Protein AF-A0A3D0LH76-F1 (afdb_monomer)

Solvent-accessible surface area (backbone atoms only — not comparable to full-atom values): 18928 Å² total; per-residue (Å²): 137,92,78,80,98,77,91,80,92,71,75,92,78,44,69,68,59,41,66,70,39,94,45,60,59,60,39,51,54,51,52,25,50,39,48,56,33,29,42,51,67,66,52,46,60,52,56,66,38,94,87,42,55,76,89,77,56,88,59,58,68,71,59,54,68,72,31,49,69,44,52,54,52,47,53,48,42,47,63,58,22,61,74,63,71,38,83,54,63,84,74,37,41,62,66,46,42,40,69,66,55,42,99,62,62,89,81,48,80,83,60,88,65,86,56,47,61,88,33,47,54,50,59,58,45,52,42,25,58,76,65,69,37,55,30,56,35,41,29,40,40,16,73,45,48,29,52,51,52,39,53,51,55,50,47,26,70,72,67,75,55,75,64,91,63,47,67,63,45,54,51,54,48,49,54,57,52,47,57,56,40,72,67,67,65,66,67,75,52,28,75,44,81,45,29,64,58,30,46,53,59,33,44,57,57,50,68,70,36,86,86,55,55,67,67,59,43,26,51,51,45,43,31,51,42,44,50,28,45,76,70,66,36,50,68,58,28,48,54,51,43,72,77,41,49,90,38,46,58,74,87,38,74,91,45,40,64,46,52,53,54,42,63,76,66,57,83,49,79,68,58,61,63,65,53,40,73,62,55,59,50,52,52,52,50,49,53,55,50,50,53,50,50,54,51,49,51,52,52,50,52,54,48,51,52,52,51,53,53,49,50,57,67,33,71,68,50,37,50,49,51,49,58,55,52,73,68,60,83,126

Secondary structure (DSSP, 8-state):
----S-S-SSS---HHHHHTSS-HHHHHHHHHHHHHHT-HHHHHHHHHSTT--GGG----HHHHHHTHHHHHHHHHHIIIIITTT--SHHHHHHHHHHHHH-S--TT-TTS-----STTTTHHHHHHHHHTT-HHHHHHHIIIIIHHHHHHHHHHHHHH----TTHHHHHHHHHHHHHHHHHTT--GGGG--THHHHHHHHHHHHHHH-TTS-HHHHHHHHHHHHHHHHHTT-HHHHHHHHHHHGGGS-TTSHHHHHHHHHHHHH---TTHHHHS-HHHHHHHHHHHHHHHHHHHHHHHHHHHHHHHHHHHHHSHHHHHHHHHHHTT---

pLDDT: mean 82.69, std 14.73, range [30.39, 97.75]

Sequence (330 aa):
MALPANITSGGDSNVLSIAASNNKGLLIRFLNEQVEDGFYTLVIDYLKDNNFDLNTMKVDEDVKAQCSKLYELGEFVDENIKAKERYEIDEWIEPLFNFVYGDIDSSDIDAPINTTGIYRFSVWLIYLYQREKFGEAMRLIGERIAPLLINVSYQILEDDDRPKNFDKALMGYLDLINVVMEMGLPTSMANSEAYLSNLEVLYDYVIEDPHVGNDYKTQFSIGMFNTFIANKDFTKAFEFYGLNSEYIPIDNMAVYESFKELIRNVNNAHDTSVLSRNVMTTITKQEIYNKRIDTLINEVSAFVKKVYLYIENEPDMKKNLQILGAGAQL

Mean predicted aligned error: 11.63 Å

Nearest PDB structures (foldseek):
  8tau-assembly1_V  TM=2.481E-01  e=3.423E-01  Homo sapiens
  8tar-assembly1_U  TM=2.320E-01  e=1.802E+00  Homo sapiens
  6xju-assembly1_C  TM=2.616E-01  e=5.455E+00  Saccharomyces cerevisiae
  7mwr-assembly1_B  TM=1.516E-01  e=8.003E+00  synthetic construct

Radius of gyration: 27.26 Å; Cα contacts (8 Å, |Δi|>4): 277; chains: 1; bounding box: 89×55×70 Å

Structure (mmCIF, N/CA/C/O backbone):
data_AF-A0A3D0LH76-F1
#
_entry.id   AF-A0A3D0LH76-F1
#
loop_
_atom_site.group_PDB
_atom_site.id
_atom_site.type_symbol
_atom_site.label_atom_id
_atom_site.label_alt_id
_atom_site.label_comp_id
_atom_site.label_asym_id
_atom_site.label_entity_id
_atom_site.label_seq_id
_atom_site.pdbx_PDB_ins_code
_atom_site.Cartn_x
_atom_site.Cartn_y
_atom_site.Cartn_z
_atom_site.occupancy
_atom_site.B_iso_or_equiv
_atom_site.auth_seq_id
_atom_site.auth_comp_id
_atom_site.auth_asym_id
_atom_site.auth_atom_id
_atom_site.pdbx_PDB_model_num
ATOM 1 N N . MET A 1 1 ? 32.384 18.058 -25.565 1.00 30.39 1 MET A N 1
ATOM 2 C CA . MET A 1 1 ? 31.678 19.349 -25.432 1.00 30.39 1 MET A CA 1
ATOM 3 C C . MET A 1 1 ? 30.491 19.067 -24.524 1.00 30.39 1 MET A C 1
ATOM 5 O O . MET A 1 1 ? 29.651 18.271 -24.913 1.00 30.39 1 MET A O 1
ATOM 9 N N . ALA A 1 2 ? 30.522 19.543 -23.278 1.00 39.06 2 ALA A N 1
ATOM 10 C CA . ALA A 1 2 ? 29.496 19.250 -22.275 1.00 39.06 2 ALA A CA 1
ATOM 11 C C . ALA A 1 2 ? 28.323 20.233 -22.424 1.00 39.06 2 ALA A C 1
ATOM 13 O O . ALA A 1 2 ? 28.554 21.438 -22.505 1.00 39.06 2 ALA A O 1
ATOM 14 N N . LEU A 1 3 ? 27.096 19.711 -22.483 1.00 32.12 3 LEU A N 1
ATOM 15 C CA . LEU A 1 3 ? 25.824 20.443 -22.552 1.00 32.12 3 LEU A CA 1
ATOM 16 C C . LEU A 1 3 ? 24.767 19.662 -21.737 1.00 32.12 3 LEU A C 1
ATOM 18 O O . LEU A 1 3 ? 24.934 18.462 -21.539 1.00 32.12 3 LEU A O 1
ATOM 22 N N . PRO A 1 4 ? 23.749 20.338 -21.180 1.00 31.94 4 PRO A N 1
ATOM 23 C CA . PRO A 1 4 ? 23.685 20.614 -19.748 1.00 31.94 4 PRO A CA 1
ATOM 24 C C . PRO A 1 4 ? 22.908 19.565 -18.944 1.00 31.94 4 PRO A C 1
ATOM 26 O O . PRO A 1 4 ? 21.829 19.122 -19.330 1.00 31.94 4 PRO A O 1
ATOM 29 N N . ALA A 1 5 ? 23.439 19.262 -17.759 1.00 40.03 5 ALA A N 1
ATOM 30 C CA . ALA A 1 5 ? 22.696 18.693 -16.646 1.00 40.03 5 ALA A CA 1
ATOM 31 C C . ALA A 1 5 ? 21.750 19.769 -16.090 1.00 40.03 5 ALA A C 1
ATOM 33 O O . ALA A 1 5 ? 22.204 20.694 -15.422 1.00 40.03 5 ALA A O 1
ATOM 34 N N . ASN A 1 6 ? 20.479 19.712 -16.490 1.00 37.25 6 ASN A N 1
ATOM 35 C CA . ASN A 1 6 ? 19.290 20.215 -15.788 1.00 37.25 6 ASN A CA 1
ATOM 36 C C . ASN A 1 6 ? 18.157 20.373 -16.803 1.00 37.25 6 ASN A C 1
ATOM 38 O O . ASN A 1 6 ? 17.977 21.429 -17.408 1.00 37.25 6 ASN A O 1
ATOM 42 N N . ILE A 1 7 ? 17.357 19.324 -16.960 1.00 39.88 7 ILE A N 1
ATOM 43 C CA . ILE A 1 7 ? 15.973 19.479 -17.396 1.00 39.88 7 ILE A CA 1
ATOM 44 C C . ILE A 1 7 ? 15.151 19.081 -16.181 1.00 39.88 7 ILE A C 1
ATOM 46 O O . ILE A 1 7 ? 15.062 17.893 -15.912 1.00 39.88 7 ILE A O 1
ATOM 50 N N . THR A 1 8 ? 14.668 20.082 -15.431 1.00 38.16 8 THR A N 1
ATOM 51 C CA . THR A 1 8 ? 13.628 20.072 -14.366 1.00 38.16 8 THR A CA 1
ATOM 52 C C . THR A 1 8 ? 14.048 20.930 -13.163 1.00 38.16 8 THR A C 1
ATOM 54 O O . THR A 1 8 ? 14.288 20.444 -12.060 1.00 38.16 8 THR A O 1
ATOM 57 N N . SER A 1 9 ? 14.135 22.243 -13.379 1.00 34.56 9 SER A N 1
ATOM 58 C CA . SER A 1 9 ? 14.172 23.262 -12.317 1.00 34.56 9 SER A CA 1
ATOM 59 C C . SER A 1 9 ? 12.978 24.220 -12.425 1.00 34.56 9 SER A C 1
ATOM 61 O O . SER A 1 9 ? 13.102 25.426 -12.230 1.00 34.56 9 SER A O 1
ATOM 63 N N . GLY A 1 10 ? 11.798 23.689 -12.748 1.00 33.16 10 GLY A N 1
ATOM 64 C CA . GLY A 1 10 ? 10.574 24.480 -12.741 1.00 33.16 10 GLY A CA 1
ATOM 65 C C . GLY A 1 10 ? 9.343 23.681 -13.141 1.00 33.16 10 GLY A C 1
ATOM 66 O O . GLY A 1 10 ? 9.210 23.343 -14.309 1.00 33.16 10 GLY A O 1
ATOM 67 N N . GLY A 1 11 ? 8.464 23.453 -12.161 1.00 36.50 11 GLY A N 1
ATOM 68 C CA . GLY A 1 11 ? 7.030 23.206 -12.325 1.00 36.50 11 GLY A CA 1
ATOM 69 C C . GLY A 1 11 ? 6.625 21.871 -12.947 1.00 36.50 11 GLY A C 1
ATOM 70 O O . GLY A 1 11 ? 6.912 21.623 -14.110 1.00 36.50 11 GLY A O 1
ATOM 71 N N . ASP A 1 12 ? 5.899 21.065 -12.166 1.00 41.69 12 ASP A N 1
ATOM 72 C CA . ASP A 1 12 ? 4.976 19.991 -12.564 1.00 41.69 12 ASP A CA 1
ATOM 73 C C . ASP A 1 12 ? 4.858 19.726 -14.072 1.00 41.69 12 ASP A C 1
ATOM 75 O O . ASP A 1 12 ? 3.882 20.077 -14.744 1.00 41.69 12 ASP A O 1
ATOM 79 N N . SER A 1 13 ? 5.849 19.037 -14.623 1.00 46.56 13 SER A N 1
ATOM 80 C CA . SER A 1 13 ? 5.746 18.458 -15.950 1.00 46.56 13 SER A CA 1
ATOM 81 C C . SER A 1 13 ? 4.967 17.150 -15.823 1.00 46.56 13 SER A C 1
ATOM 83 O O . SER A 1 13 ? 5.529 16.066 -15.697 1.00 46.56 13 SER A O 1
ATOM 85 N N . ASN A 1 14 ? 3.643 17.291 -15.754 1.00 55.03 14 ASN A N 1
ATOM 86 C CA . ASN A 1 14 ? 2.688 16.190 -15.742 1.00 55.03 14 ASN A CA 1
ATOM 87 C C . ASN A 1 14 ? 2.887 15.321 -17.004 1.00 55.03 14 ASN A C 1
ATOM 89 O O . ASN A 1 14 ? 3.102 15.859 -18.091 1.00 55.03 14 ASN A O 1
ATOM 93 N N . VAL A 1 15 ? 2.788 13.991 -16.896 1.00 52.91 15 VAL A N 1
ATOM 94 C CA . VAL A 1 15 ? 2.968 13.059 -18.037 1.00 52.91 15 VAL A CA 1
ATOM 95 C C . VAL A 1 15 ? 2.098 13.478 -19.220 1.00 52.91 15 VAL A C 1
ATOM 97 O O . VAL A 1 15 ? 2.538 13.461 -20.363 1.00 52.91 15 VAL A O 1
ATOM 100 N N . LEU A 1 16 ? 0.892 13.969 -18.924 1.00 50.97 16 LEU A N 1
ATOM 101 C CA . LEU A 1 16 ? -0.069 14.492 -19.891 1.00 50.97 16 LEU A CA 1
ATOM 102 C C . LEU A 1 16 ? 0.408 15.763 -20.616 1.00 50.97 16 LEU A C 1
ATOM 104 O O . LEU A 1 16 ? 0.115 15.921 -21.797 1.00 50.97 16 LEU A O 1
ATOM 108 N N . SER A 1 17 ? 1.152 16.663 -19.961 1.00 53.81 17 SER A N 1
ATOM 109 C CA . SER A 1 17 ? 1.669 17.887 -20.596 1.00 53.81 17 SER A CA 1
ATOM 110 C C . SER A 1 17 ? 2.919 17.621 -21.437 1.00 53.81 17 SER A C 1
ATOM 112 O O . SER A 1 17 ? 3.082 18.232 -22.494 1.00 53.81 17 SER A O 1
ATOM 114 N N . ILE A 1 18 ? 3.760 16.663 -21.030 1.00 57.72 18 ILE A N 1
ATOM 115 C CA . ILE A 1 18 ? 4.897 16.191 -21.833 1.00 57.72 18 ILE A CA 1
ATOM 116 C C . ILE A 1 18 ? 4.403 15.356 -23.023 1.00 57.72 18 ILE A C 1
ATOM 118 O O . ILE A 1 18 ? 4.869 15.570 -24.140 1.00 57.72 18 ILE A O 1
ATOM 122 N N . ALA A 1 19 ? 3.425 14.469 -22.823 1.00 54.00 19 ALA A N 1
ATOM 123 C CA . ALA A 1 19 ? 2.792 13.691 -23.889 1.00 54.00 19 ALA A CA 1
ATOM 124 C C . ALA A 1 19 ? 2.046 14.575 -24.902 1.00 54.00 19 ALA A C 1
ATOM 126 O O . ALA A 1 19 ? 2.051 14.285 -26.095 1.00 54.00 19 ALA A O 1
ATOM 127 N N . ALA A 1 20 ? 1.451 15.683 -24.444 1.00 52.75 20 ALA A N 1
ATOM 128 C CA . ALA A 1 20 ? 0.857 16.702 -25.309 1.00 52.75 20 ALA A CA 1
ATOM 129 C C . ALA A 1 20 ? 1.900 17.600 -26.002 1.00 52.75 20 ALA A C 1
ATOM 131 O O . ALA A 1 20 ? 1.563 18.349 -26.923 1.00 52.75 20 ALA A O 1
ATOM 132 N N . SER A 1 21 ? 3.166 17.553 -25.579 1.00 57.22 21 SER A N 1
ATOM 133 C CA . SER A 1 21 ? 4.250 18.247 -26.265 1.00 57.22 21 SER A CA 1
ATOM 134 C C . SER A 1 21 ? 4.667 17.451 -27.508 1.00 57.22 21 SER A C 1
ATOM 136 O O . SER A 1 21 ? 4.838 16.237 -27.463 1.00 57.22 21 SER A O 1
ATOM 138 N N . ASN A 1 22 ? 4.924 18.126 -28.633 1.00 62.12 22 ASN A N 1
ATOM 139 C CA . ASN A 1 22 ? 5.476 17.477 -29.835 1.00 62.12 22 ASN A CA 1
ATOM 140 C C . ASN A 1 22 ? 6.933 16.979 -29.649 1.00 62.12 22 ASN A C 1
ATOM 142 O O . ASN A 1 22 ? 7.581 16.589 -30.623 1.00 62.12 22 ASN A O 1
ATOM 146 N N . ASN A 1 23 ? 7.479 17.002 -28.427 1.00 76.00 23 ASN A N 1
ATOM 147 C CA . ASN A 1 23 ? 8.852 16.617 -28.129 1.00 76.00 23 ASN A CA 1
ATOM 148 C C . ASN A 1 23 ? 8.940 15.150 -27.678 1.00 76.00 23 ASN A C 1
ATOM 150 O O . ASN A 1 23 ? 9.060 14.837 -26.493 1.00 76.00 23 ASN A O 1
ATOM 154 N N . LYS A 1 24 ? 8.929 14.245 -28.661 1.00 76.88 24 LYS A N 1
ATOM 155 C CA . LYS A 1 24 ? 9.008 12.789 -28.448 1.00 76.88 24 LYS A CA 1
ATOM 156 C C . LYS A 1 24 ? 10.269 12.351 -27.690 1.00 76.88 24 LYS A C 1
ATOM 158 O O . LYS A 1 24 ? 10.214 11.403 -26.915 1.00 76.88 24 LYS A O 1
ATOM 163 N N . GLY A 1 25 ? 11.388 13.060 -27.869 1.00 77.75 25 GLY A N 1
ATOM 164 C CA . GLY A 1 25 ? 12.640 12.770 -27.162 1.00 77.75 25 GLY A CA 1
ATOM 165 C C . GLY A 1 25 ? 12.566 13.065 -25.662 1.00 77.75 25 GLY A C 1
ATOM 166 O O . GLY A 1 25 ? 13.094 12.298 -24.861 1.00 77.75 25 GLY A O 1
ATOM 167 N N . LEU A 1 26 ? 11.878 14.142 -25.269 1.00 80.44 26 LEU A N 1
ATOM 168 C CA . LEU A 1 26 ? 11.661 14.474 -23.858 1.00 80.44 26 LEU A CA 1
ATOM 169 C C . LEU A 1 26 ? 10.757 13.443 -23.170 1.00 80.44 26 LEU A C 1
ATOM 171 O O . LEU A 1 26 ? 11.049 13.022 -22.056 1.00 80.44 26 LEU A O 1
ATOM 175 N N . LEU A 1 27 ? 9.702 13.006 -23.858 1.00 81.06 27 LEU A N 1
ATOM 176 C CA . LEU A 1 27 ? 8.781 11.988 -23.358 1.00 81.06 27 LEU A CA 1
ATOM 177 C C . LEU A 1 27 ? 9.466 10.632 -23.143 1.00 81.06 27 LEU A C 1
ATOM 179 O O . LEU A 1 27 ? 9.285 10.026 -22.094 1.00 81.06 27 LEU A O 1
ATOM 183 N N . ILE A 1 28 ? 10.285 10.176 -24.097 1.00 83.38 28 ILE A N 1
ATOM 184 C CA . ILE A 1 28 ? 11.027 8.910 -23.970 1.00 83.38 28 ILE A CA 1
ATOM 185 C C . ILE A 1 28 ? 11.994 8.946 -22.785 1.00 83.38 28 ILE A C 1
ATOM 187 O O . ILE A 1 28 ? 12.040 7.998 -22.007 1.00 83.38 28 ILE A O 1
ATOM 191 N N . ARG A 1 29 ? 12.714 10.056 -22.595 1.00 84.25 29 ARG A N 1
ATOM 192 C CA . ARG A 1 29 ? 13.594 10.220 -21.429 1.00 84.25 29 ARG A CA 1
ATOM 193 C C . ARG A 1 29 ? 12.816 10.199 -20.119 1.00 84.25 29 ARG A C 1
ATOM 195 O O . ARG A 1 29 ? 13.238 9.523 -19.191 1.00 84.25 29 ARG A O 1
ATOM 202 N N . PHE A 1 30 ? 11.674 10.884 -20.075 1.00 83.69 30 PHE A N 1
ATOM 203 C CA . PHE A 1 30 ? 10.797 10.886 -18.909 1.00 83.69 30 PHE A CA 1
ATOM 204 C C . PHE A 1 30 ? 10.299 9.474 -18.567 1.00 83.69 30 PHE A C 1
ATOM 206 O O . PHE A 1 30 ? 10.420 9.043 -17.427 1.00 83.69 30 PHE A O 1
ATOM 213 N N . LEU A 1 31 ? 9.783 8.719 -19.542 1.00 84.44 31 LEU A N 1
ATOM 214 C CA . LEU A 1 31 ? 9.315 7.349 -19.301 1.00 84.44 31 LEU A CA 1
ATOM 215 C C . LEU A 1 31 ? 10.453 6.425 -18.866 1.00 84.44 31 LEU A C 1
ATOM 217 O O . LEU A 1 31 ? 10.251 5.602 -17.981 1.00 84.44 31 LEU A O 1
ATOM 221 N N . ASN A 1 32 ? 11.646 6.571 -19.449 1.00 86.19 32 ASN A N 1
ATOM 222 C CA . ASN A 1 32 ? 12.808 5.792 -19.030 1.00 86.19 32 ASN A CA 1
ATOM 223 C C . ASN A 1 32 ? 13.202 6.093 -17.579 1.00 86.19 32 ASN A C 1
ATOM 225 O O . ASN A 1 32 ? 13.488 5.166 -16.833 1.00 86.19 32 ASN A O 1
ATOM 229 N N . GLU A 1 33 ? 13.153 7.358 -17.160 1.00 85.88 33 GLU A N 1
ATOM 230 C CA . GLU A 1 33 ? 13.355 7.743 -15.758 1.00 85.88 33 GLU A CA 1
ATOM 231 C C . GLU A 1 33 ? 12.316 7.073 -14.841 1.00 85.88 33 GLU A C 1
ATOM 233 O O . GLU A 1 33 ? 12.677 6.515 -13.810 1.00 85.88 33 GLU A O 1
ATOM 238 N N . GLN A 1 34 ? 11.040 7.013 -15.249 1.00 84.25 34 GLN A N 1
ATOM 239 C CA . GLN A 1 34 ? 10.014 6.293 -14.478 1.00 84.25 34 GLN A CA 1
ATOM 240 C C . GLN A 1 34 ? 10.308 4.784 -14.369 1.00 84.25 34 GLN A C 1
ATOM 242 O O . GLN A 1 34 ? 10.088 4.188 -13.313 1.00 84.25 34 GLN A O 1
ATOM 247 N N . VAL A 1 35 ? 10.826 4.156 -15.433 1.00 84.81 35 VAL A N 1
ATOM 248 C CA . VAL A 1 35 ? 11.271 2.749 -15.399 1.00 84.81 35 VAL A CA 1
ATOM 249 C C . VAL A 1 35 ? 12.449 2.572 -14.439 1.00 84.81 35 VAL A C 1
ATOM 251 O O . VAL A 1 35 ? 12.464 1.626 -13.652 1.00 84.81 35 VAL A O 1
ATOM 254 N N . GLU A 1 36 ? 13.423 3.481 -14.470 1.00 84.56 36 GLU A N 1
ATOM 255 C CA . GLU A 1 36 ? 14.592 3.452 -13.585 1.00 84.56 36 GLU A CA 1
ATOM 256 C C . GLU A 1 36 ? 14.230 3.631 -12.107 1.00 84.56 36 GLU A C 1
ATOM 258 O O . GLU A 1 36 ? 14.852 3.000 -11.249 1.00 84.56 36 GLU A O 1
ATOM 263 N N . ASP A 1 37 ? 13.187 4.408 -11.823 1.00 82.94 37 ASP A N 1
ATOM 264 C CA . ASP A 1 37 ? 12.643 4.583 -10.478 1.00 82.94 37 ASP A CA 1
ATOM 265 C C . ASP A 1 37 ? 11.816 3.391 -9.985 1.00 82.94 37 ASP A C 1
ATOM 267 O O . ASP A 1 37 ? 11.607 3.257 -8.774 1.00 82.94 37 ASP A O 1
ATOM 271 N N . GLY A 1 38 ? 11.379 2.521 -10.904 1.00 81.62 38 GLY A N 1
ATOM 272 C CA . GLY A 1 38 ? 10.648 1.286 -10.627 1.00 81.62 38 GLY A CA 1
ATOM 273 C C . GLY A 1 38 ? 9.137 1.340 -10.883 1.00 81.62 38 GLY A C 1
ATOM 274 O O . GLY A 1 38 ? 8.428 0.432 -10.457 1.00 81.62 38 GLY A O 1
ATOM 275 N N . PHE A 1 39 ? 8.618 2.353 -11.584 1.00 83.75 39 PHE A N 1
ATOM 276 C CA . PHE A 1 39 ? 7.187 2.503 -11.903 1.00 83.75 39 PHE A CA 1
ATOM 277 C C . PHE A 1 39 ? 6.732 1.685 -13.123 1.00 83.75 39 PHE A C 1
ATOM 279 O O . PHE A 1 39 ? 6.033 2.183 -14.011 1.00 83.75 39 PHE A O 1
ATOM 286 N N . TYR A 1 40 ? 7.124 0.415 -13.197 1.00 86.38 40 TYR A N 1
ATOM 287 C CA . TYR A 1 40 ? 6.864 -0.425 -14.370 1.00 86.38 40 TYR A CA 1
ATOM 288 C C . TYR A 1 40 ? 5.378 -0.484 -14.753 1.00 86.38 40 TYR A C 1
ATOM 290 O O . TYR A 1 40 ? 5.054 -0.405 -15.933 1.00 86.38 40 TYR A O 1
ATOM 298 N N . THR A 1 41 ? 4.470 -0.567 -13.778 1.00 82.94 41 THR A N 1
ATOM 299 C CA . THR A 1 41 ? 3.018 -0.655 -14.019 1.00 82.94 41 THR A CA 1
ATOM 300 C C . THR A 1 41 ? 2.457 0.587 -14.711 1.00 82.94 41 THR A C 1
ATOM 302 O O . THR A 1 41 ? 1.765 0.463 -15.718 1.00 82.94 41 THR A O 1
ATOM 305 N N . LEU A 1 42 ? 2.821 1.784 -14.241 1.00 83.81 42 LEU A N 1
ATOM 306 C CA . LEU A 1 42 ? 2.401 3.049 -14.848 1.00 83.81 42 LEU A CA 1
ATOM 307 C C . LEU A 1 42 ? 2.915 3.178 -16.288 1.00 83.81 42 LEU A C 1
ATOM 309 O O . LEU A 1 42 ? 2.187 3.605 -17.183 1.00 83.81 42 LEU A O 1
ATOM 313 N N . VAL A 1 43 ? 4.178 2.806 -16.516 1.00 83.44 43 VAL A N 1
ATOM 314 C CA . VAL A 1 43 ? 4.784 2.865 -17.851 1.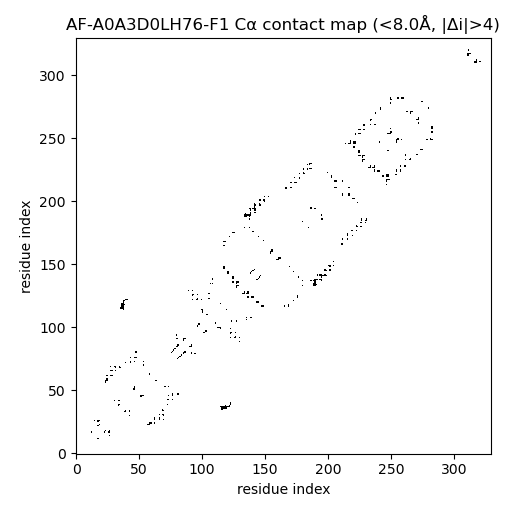00 83.44 43 VAL A CA 1
ATOM 315 C C . VAL A 1 43 ? 4.127 1.848 -18.785 1.00 83.44 43 VAL A C 1
ATOM 317 O O . VAL A 1 43 ? 3.860 2.170 -19.938 1.00 83.44 43 VAL A O 1
ATOM 320 N N . ILE A 1 44 ? 3.795 0.655 -18.290 1.00 86.12 44 ILE A N 1
ATOM 321 C CA . ILE A 1 44 ? 3.040 -0.352 -19.041 1.00 86.12 44 ILE A CA 1
ATOM 322 C C . ILE A 1 44 ? 1.675 0.185 -19.470 1.00 86.12 44 ILE A C 1
ATOM 324 O O . ILE A 1 44 ? 1.315 0.030 -20.633 1.00 86.12 44 ILE A O 1
ATOM 328 N N . ASP A 1 45 ? 0.924 0.827 -18.576 1.00 84.75 45 ASP A N 1
ATOM 329 C CA . ASP A 1 45 ? -0.391 1.376 -18.928 1.00 84.75 45 ASP A CA 1
ATOM 330 C C . ASP A 1 45 ? -0.290 2.447 -20.013 1.00 84.75 45 ASP A C 1
ATOM 332 O O . ASP A 1 45 ? -1.136 2.515 -20.904 1.00 84.75 45 ASP A O 1
ATOM 336 N N . TYR A 1 46 ? 0.802 3.211 -20.013 1.00 82.94 46 TYR A N 1
ATOM 337 C CA . TYR A 1 46 ? 1.101 4.140 -21.093 1.00 82.94 46 TYR A CA 1
ATOM 338 C C . TYR A 1 46 ? 1.449 3.429 -22.413 1.00 82.94 46 TYR A C 1
ATOM 340 O O . TYR A 1 46 ? 0.969 3.821 -23.473 1.00 82.94 46 TYR A O 1
ATOM 348 N N . LEU A 1 47 ? 2.239 2.352 -22.360 1.00 84.88 47 LEU A N 1
ATOM 349 C CA . LEU A 1 47 ? 2.646 1.554 -23.526 1.00 84.88 47 LEU A CA 1
ATOM 350 C C . LEU A 1 47 ? 1.518 0.707 -24.130 1.00 84.88 47 LEU A C 1
ATOM 352 O O . LEU A 1 47 ? 1.590 0.329 -25.302 1.00 84.88 47 LEU A O 1
ATOM 356 N N . LYS A 1 48 ? 0.490 0.386 -23.341 1.00 82.31 48 LYS A N 1
ATOM 357 C CA . LYS A 1 48 ? -0.716 -0.321 -23.787 1.00 82.31 48 LYS A CA 1
ATOM 358 C C . LYS A 1 48 ? -1.629 0.538 -24.659 1.00 82.31 48 LYS A C 1
ATOM 360 O O . LYS A 1 48 ? -2.411 -0.034 -25.417 1.00 82.31 48 LYS A O 1
ATOM 365 N N . ASP A 1 49 ? -1.565 1.868 -24.556 1.00 77.94 49 ASP A N 1
ATOM 366 C CA . ASP A 1 49 ? -2.413 2.764 -25.350 1.00 77.94 49 ASP A CA 1
ATOM 367 C C . ASP A 1 49 ? -2.148 2.548 -26.851 1.00 77.94 49 ASP A C 1
ATOM 369 O O . ASP A 1 49 ? -1.015 2.638 -27.322 1.00 77.94 49 ASP A O 1
ATOM 373 N N . ASN A 1 50 ? -3.209 2.287 -27.623 1.00 61.25 50 ASN A N 1
ATOM 374 C CA . ASN A 1 50 ? -3.143 2.035 -29.066 1.00 61.25 50 ASN A CA 1
ATOM 375 C C . ASN A 1 50 ? -2.521 3.196 -29.866 1.00 61.25 50 ASN A C 1
ATOM 377 O O . ASN A 1 50 ? -2.119 3.004 -31.012 1.00 61.25 50 ASN A O 1
ATOM 381 N N . ASN A 1 51 ? -2.438 4.397 -29.286 1.00 65.88 51 ASN A N 1
ATOM 382 C CA . ASN A 1 51 ? -1.782 5.547 -29.909 1.00 65.88 51 ASN A CA 1
ATOM 383 C C . ASN A 1 51 ? -0.292 5.679 -29.555 1.00 65.88 51 ASN A C 1
ATOM 385 O O . ASN A 1 51 ? 0.398 6.515 -30.148 1.00 65.88 51 ASN A O 1
ATOM 389 N N . PHE A 1 52 ? 0.209 4.895 -28.597 1.00 73.00 52 PHE A N 1
ATOM 390 C CA . PHE A 1 52 ? 1.572 4.987 -28.091 1.00 73.00 52 PHE A CA 1
ATOM 391 C C . PHE A 1 52 ? 2.386 3.734 -28.449 1.00 73.00 52 PHE A C 1
ATOM 393 O O . PHE A 1 52 ? 2.418 2.740 -27.730 1.00 73.00 52 PHE A O 1
ATOM 400 N N . ASP A 1 53 ? 3.081 3.799 -29.587 1.00 73.56 53 ASP A N 1
ATOM 401 C CA . ASP A 1 53 ? 3.980 2.742 -30.061 1.00 73.56 53 ASP A CA 1
ATOM 402 C C . ASP A 1 53 ? 5.419 3.269 -30.163 1.00 73.56 53 ASP A C 1
ATOM 404 O O . ASP A 1 53 ? 5.742 4.061 -31.060 1.00 73.56 53 ASP A O 1
ATOM 408 N N . LEU A 1 54 ? 6.285 2.807 -29.249 1.00 78.12 54 LEU A N 1
ATOM 409 C CA . LEU A 1 54 ? 7.711 3.149 -29.197 1.00 78.12 54 LEU A CA 1
ATOM 410 C C . LEU A 1 54 ? 8.434 2.838 -30.516 1.00 78.12 54 LEU A C 1
ATOM 412 O O . LEU A 1 54 ? 9.311 3.604 -30.918 1.00 78.12 54 LEU A O 1
ATOM 416 N N . ASN A 1 55 ? 8.043 1.778 -31.231 1.00 73.25 55 ASN A N 1
ATOM 417 C CA . ASN A 1 55 ? 8.699 1.356 -32.472 1.00 73.25 55 ASN A CA 1
ATOM 418 C C . ASN A 1 55 ? 8.480 2.350 -33.618 1.00 73.25 55 ASN A C 1
ATOM 420 O O . ASN A 1 55 ? 9.306 2.469 -34.525 1.00 73.25 55 ASN A O 1
ATOM 424 N N . THR A 1 56 ? 7.382 3.105 -33.572 1.00 73.06 56 THR A N 1
ATOM 425 C CA . THR A 1 56 ? 7.052 4.122 -34.582 1.00 73.06 56 THR A CA 1
ATOM 426 C C . THR A 1 56 ? 7.560 5.521 -34.216 1.00 73.06 56 THR A C 1
ATOM 428 O O . THR A 1 56 ? 7.461 6.461 -35.020 1.00 73.06 56 THR A O 1
ATOM 431 N N . MET A 1 57 ? 8.137 5.694 -33.020 1.00 74.44 57 MET A N 1
ATOM 432 C CA . MET A 1 57 ? 8.654 6.980 -32.560 1.00 74.44 57 MET A CA 1
ATOM 433 C C . MET A 1 57 ? 10.021 7.287 -33.168 1.00 74.44 57 MET A C 1
ATOM 435 O O . MET A 1 57 ? 11.030 6.664 -32.861 1.00 74.44 57 MET A O 1
ATOM 439 N N . LYS A 1 58 ? 10.068 8.320 -34.015 1.00 73.25 58 LYS A N 1
ATOM 440 C CA . LYS A 1 58 ? 11.327 8.870 -34.529 1.00 73.25 58 LYS A CA 1
ATOM 441 C C . LYS A 1 58 ? 11.995 9.731 -33.456 1.00 73.25 58 LYS A C 1
ATOM 443 O O . LYS A 1 58 ? 11.555 10.859 -33.228 1.00 73.25 58 LYS A O 1
ATOM 448 N N . VAL A 1 59 ? 13.042 9.201 -32.834 1.00 79.19 59 VAL A N 1
ATOM 449 C CA . VAL A 1 59 ? 13.961 9.914 -31.934 1.00 79.19 59 VAL A CA 1
ATOM 450 C C . VAL A 1 59 ? 15.408 9.678 -32.351 1.00 79.19 59 VAL A C 1
ATOM 452 O O . VAL A 1 59 ? 15.689 8.749 -33.106 1.00 79.19 59 VAL A O 1
AT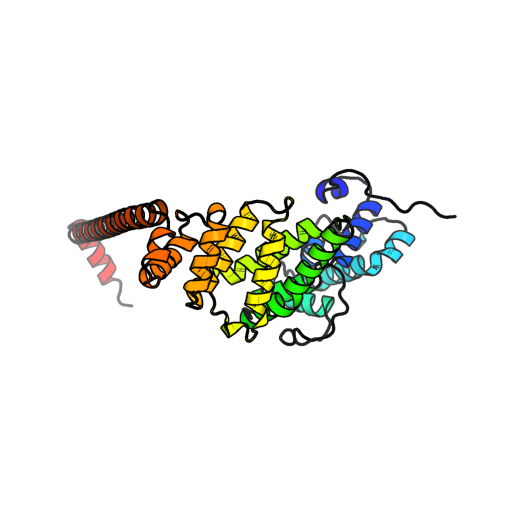OM 455 N N . ASP A 1 60 ? 16.314 10.530 -31.875 1.00 81.25 60 ASP A N 1
ATOM 456 C CA . ASP A 1 60 ? 17.746 10.399 -32.141 1.00 81.25 60 ASP A CA 1
ATOM 457 C C . ASP A 1 60 ? 18.301 9.085 -31.564 1.00 81.25 60 ASP A C 1
ATOM 459 O O . ASP A 1 60 ? 17.940 8.679 -30.455 1.00 81.25 60 ASP A O 1
ATOM 463 N N . GLU A 1 61 ? 19.224 8.445 -32.287 1.00 81.38 61 GLU A N 1
ATOM 464 C CA . GLU A 1 61 ? 19.837 7.165 -31.888 1.00 81.38 61 GLU A CA 1
ATOM 465 C C . GLU A 1 61 ? 20.534 7.243 -30.520 1.00 81.38 61 GLU A C 1
ATOM 467 O O . GLU A 1 61 ? 20.467 6.300 -29.736 1.00 81.38 61 GLU A O 1
ATOM 472 N N . ASP A 1 62 ? 21.122 8.394 -30.179 1.00 83.19 62 ASP A N 1
ATOM 473 C CA . ASP A 1 62 ? 21.737 8.618 -28.865 1.00 83.19 62 ASP A CA 1
ATOM 474 C C . ASP A 1 62 ? 20.705 8.554 -27.726 1.00 83.19 62 ASP A C 1
ATOM 476 O O . ASP A 1 62 ? 21.002 8.049 -26.644 1.00 83.19 62 ASP A O 1
ATOM 480 N N . VAL A 1 63 ? 19.478 9.040 -27.957 1.00 80.38 63 VAL A N 1
ATOM 481 C CA . VAL A 1 63 ? 18.378 8.949 -26.981 1.00 80.38 63 VAL A CA 1
ATOM 482 C C . VAL A 1 63 ? 17.908 7.505 -26.869 1.00 80.38 63 VAL A C 1
ATOM 484 O O . VAL A 1 63 ? 17.690 7.015 -25.766 1.00 80.38 63 VAL A O 1
ATOM 487 N N . LYS A 1 64 ? 17.794 6.804 -28.001 1.00 81.38 64 LYS A N 1
ATOM 488 C CA . LYS A 1 64 ? 17.409 5.392 -28.022 1.00 81.38 64 LYS A CA 1
ATOM 489 C C . LYS A 1 64 ? 18.403 4.521 -27.249 1.00 81.38 64 LYS A C 1
ATOM 491 O O . LYS A 1 64 ? 17.987 3.716 -26.422 1.00 81.38 64 LYS A O 1
ATOM 496 N N . ALA A 1 65 ? 19.701 4.742 -27.450 1.00 82.81 65 ALA A N 1
ATOM 497 C CA . ALA A 1 65 ? 20.768 4.030 -26.751 1.00 82.81 65 ALA A CA 1
ATOM 498 C C . ALA A 1 65 ? 20.790 4.293 -25.234 1.00 82.81 65 ALA A C 1
ATOM 500 O O . ALA A 1 65 ? 21.180 3.416 -24.469 1.00 82.81 65 ALA A O 1
ATOM 501 N N . GLN A 1 66 ? 20.364 5.480 -24.790 1.00 82.94 66 GLN A N 1
ATOM 502 C CA . GLN A 1 66 ? 20.296 5.844 -23.368 1.00 82.94 66 GLN A CA 1
ATOM 503 C C . GLN A 1 66 ? 19.060 5.289 -22.649 1.00 82.94 66 GLN A C 1
ATOM 505 O O . GLN A 1 66 ? 19.040 5.280 -21.425 1.00 82.94 66 GLN A O 1
ATOM 510 N N . CYS A 1 67 ? 18.034 4.846 -23.380 1.00 85.94 67 CYS A N 1
ATOM 511 C CA . CYS A 1 67 ? 16.746 4.444 -22.812 1.00 85.94 67 CYS A CA 1
ATOM 512 C C . CYS A 1 67 ? 16.447 2.949 -23.007 1.00 85.94 67 CYS A C 1
ATOM 514 O O . CYS A 1 67 ? 15.295 2.576 -23.222 1.00 85.94 67 CYS A O 1
ATOM 516 N N . SER A 1 68 ? 17.472 2.089 -22.979 1.00 85.69 68 SER A N 1
ATOM 517 C CA . SER A 1 68 ? 17.341 0.666 -23.335 1.00 85.69 68 SER A CA 1
ATOM 518 C C . SER A 1 68 ? 16.278 -0.066 -22.510 1.00 85.69 68 SER A C 1
ATOM 520 O O . SER A 1 68 ? 15.461 -0.777 -23.084 1.00 85.69 68 SER A O 1
ATOM 522 N N . LYS A 1 69 ? 16.204 0.193 -21.197 1.00 85.19 69 LYS A N 1
ATOM 523 C CA . LYS A 1 69 ? 15.210 -0.418 -20.298 1.00 85.19 69 LYS A CA 1
ATOM 524 C C . LYS A 1 69 ? 13.768 -0.105 -20.697 1.00 85.19 69 LYS A C 1
ATOM 526 O O . LYS A 1 69 ? 12.901 -0.967 -20.587 1.00 85.19 69 LYS A O 1
ATOM 531 N N . LEU A 1 70 ? 13.496 1.115 -21.168 1.00 88.44 70 LEU A N 1
ATOM 532 C CA . LEU A 1 70 ? 12.167 1.481 -21.659 1.00 88.44 70 LEU A CA 1
ATOM 533 C C . LEU A 1 70 ? 11.793 0.686 -22.916 1.00 88.44 70 LEU A C 1
ATOM 535 O O . LEU A 1 70 ? 10.645 0.271 -23.048 1.00 88.44 70 LEU A O 1
ATOM 539 N N . TYR A 1 71 ? 12.741 0.473 -23.832 1.00 88.50 71 TYR A N 1
ATOM 540 C CA . TYR A 1 71 ? 12.493 -0.322 -25.037 1.00 88.50 71 TYR A CA 1
ATOM 541 C C . TYR A 1 71 ? 12.347 -1.814 -24.721 1.00 88.50 71 TYR A C 1
ATOM 543 O O . TYR A 1 71 ? 11.446 -2.437 -25.267 1.00 88.50 71 TYR A O 1
ATOM 551 N N . GLU A 1 72 ? 13.139 -2.357 -23.793 1.00 89.94 72 GLU A N 1
ATOM 552 C CA . GLU A 1 72 ? 12.969 -3.726 -23.276 1.00 89.94 72 GLU A CA 1
ATOM 553 C C . GLU A 1 72 ? 11.575 -3.916 -22.650 1.00 89.94 72 GLU A C 1
ATOM 555 O O . GLU A 1 72 ? 10.896 -4.908 -22.913 1.00 89.94 72 GLU A O 1
ATOM 560 N N . LEU A 1 73 ? 11.100 -2.933 -21.874 1.00 90.88 73 LEU A N 1
ATOM 561 C CA . LEU A 1 73 ? 9.735 -2.939 -21.342 1.00 90.88 73 LEU A CA 1
ATOM 562 C C . LEU A 1 73 ? 8.679 -2.803 -22.454 1.00 90.88 73 LEU A C 1
ATOM 564 O O . LEU A 1 73 ? 7.613 -3.406 -22.370 1.00 90.88 73 LEU A O 1
ATOM 568 N N . GLY A 1 74 ? 8.970 -2.035 -23.506 1.00 90.44 74 GLY A N 1
ATOM 569 C CA . GLY A 1 74 ? 8.140 -1.937 -24.708 1.00 90.44 74 GLY A CA 1
ATOM 570 C C . GLY A 1 74 ? 7.958 -3.283 -25.406 1.00 90.44 74 GLY A C 1
ATOM 571 O O . GLY A 1 74 ? 6.825 -3.692 -25.654 1.00 90.44 74 GLY A O 1
ATOM 572 N N . GLU A 1 75 ? 9.057 -4.001 -25.647 1.00 91.00 75 GLU A N 1
ATOM 573 C CA . GLU A 1 75 ? 9.039 -5.356 -26.212 1.00 91.00 75 GLU A CA 1
ATOM 574 C C . GLU A 1 75 ? 8.246 -6.316 -25.317 1.00 91.00 75 GLU A C 1
ATOM 576 O O . GLU A 1 75 ? 7.387 -7.053 -25.804 1.00 91.00 75 GLU A O 1
ATOM 581 N N . PHE A 1 76 ? 8.436 -6.240 -23.995 1.00 92.38 76 PHE A N 1
ATOM 582 C CA . PHE A 1 76 ? 7.637 -7.009 -23.043 1.00 92.38 76 PHE A CA 1
ATOM 583 C C . PHE A 1 76 ? 6.128 -6.760 -23.209 1.00 92.38 76 PHE A C 1
ATOM 585 O O . PHE A 1 76 ? 5.358 -7.724 -23.238 1.00 92.38 76 PHE A O 1
ATOM 592 N N . VAL A 1 77 ? 5.695 -5.497 -23.323 1.00 91.25 77 VAL A N 1
ATOM 593 C CA . VAL A 1 77 ? 4.277 -5.135 -23.500 1.00 91.25 77 VAL A CA 1
ATOM 594 C C . VAL A 1 77 ? 3.736 -5.675 -24.820 1.00 91.25 77 VAL A C 1
ATOM 596 O O . VAL A 1 77 ? 2.646 -6.251 -24.852 1.00 91.25 77 VAL A O 1
ATOM 599 N N . ASP A 1 78 ? 4.485 -5.533 -25.908 1.00 90.50 78 ASP A N 1
ATOM 600 C CA . ASP A 1 78 ? 4.041 -6.009 -27.214 1.00 90.50 78 ASP A CA 1
ATOM 601 C C . ASP A 1 78 ? 3.885 -7.543 -27.222 1.00 90.50 78 ASP A C 1
ATOM 603 O O . ASP A 1 78 ? 2.857 -8.054 -27.672 1.00 90.50 78 ASP A O 1
ATOM 607 N N . GLU A 1 79 ? 4.839 -8.284 -26.648 1.00 91.56 79 GLU A N 1
ATOM 608 C CA . GLU A 1 79 ? 4.841 -9.753 -26.640 1.00 91.56 79 GLU A CA 1
ATOM 609 C C . GLU A 1 79 ? 3.886 -10.384 -25.618 1.00 91.56 79 GLU A C 1
ATOM 611 O O . GLU A 1 79 ? 3.252 -11.408 -25.895 1.00 91.56 79 GLU A O 1
ATOM 616 N N . ASN A 1 80 ? 3.808 -9.827 -24.406 1.00 90.31 80 ASN A N 1
ATOM 617 C CA . ASN A 1 80 ? 3.092 -10.455 -23.293 1.00 90.31 80 ASN A CA 1
ATOM 618 C C . ASN A 1 80 ? 1.691 -9.901 -23.066 1.00 90.31 80 ASN A C 1
ATOM 620 O O . ASN A 1 80 ? 0.876 -10.605 -22.471 1.00 90.31 80 ASN A O 1
ATOM 624 N N . ILE A 1 81 ? 1.406 -8.694 -23.558 1.00 90.19 81 ILE A N 1
ATOM 625 C CA . ILE A 1 81 ? 0.138 -8.000 -23.326 1.00 90.19 81 ILE A CA 1
ATOM 626 C C . ILE A 1 81 ? -0.615 -7.850 -24.649 1.00 90.19 81 ILE A C 1
ATOM 628 O O . ILE A 1 81 ? -1.640 -8.501 -24.832 1.00 90.19 81 ILE A O 1
ATOM 632 N N . LYS A 1 82 ? -0.093 -7.073 -25.612 1.00 89.56 82 LYS A N 1
ATOM 633 C CA . LYS A 1 82 ? -0.816 -6.765 -26.862 1.00 89.56 82 LYS A CA 1
ATOM 634 C C . LYS A 1 82 ? -1.006 -7.992 -27.753 1.00 89.56 82 LYS A C 1
ATOM 636 O O . LYS A 1 82 ? -2.130 -8.290 -28.135 1.00 89.56 82 LYS A O 1
ATOM 641 N N . ALA A 1 83 ? 0.062 -8.734 -28.056 1.00 88.50 83 ALA A N 1
ATOM 642 C CA . ALA A 1 83 ? -0.014 -9.899 -28.944 1.00 88.50 83 ALA A CA 1
ATOM 643 C C . ALA A 1 83 ? -0.865 -11.046 -28.374 1.00 88.50 83 ALA A C 1
ATOM 645 O O . ALA A 1 83 ? -1.397 -11.856 -29.132 1.00 88.50 83 ALA A O 1
ATOM 646 N N . LYS A 1 84 ? -0.977 -11.127 -27.043 1.00 89.00 84 LYS A N 1
ATOM 647 C CA . LYS A 1 84 ? -1.766 -12.142 -26.331 1.00 89.00 84 LYS A CA 1
ATOM 648 C C . LYS A 1 84 ? -3.160 -11.650 -25.931 1.00 89.00 84 LYS A C 1
ATOM 650 O O . LYS A 1 84 ? -3.895 -12.436 -25.345 1.00 89.00 84 LYS A O 1
ATOM 655 N N . GLU A 1 85 ? -3.490 -10.389 -26.219 1.00 88.50 85 GLU A N 1
ATOM 656 C CA . GLU A 1 85 ? -4.737 -9.715 -25.826 1.00 88.50 85 GLU A CA 1
ATOM 657 C C . GLU A 1 85 ? -5.022 -9.762 -24.308 1.00 88.50 85 GLU A C 1
ATOM 659 O O . GLU A 1 85 ? -6.170 -9.855 -23.885 1.00 88.50 85 GLU A O 1
ATOM 664 N N . ARG A 1 86 ? -3.969 -9.692 -23.480 1.00 87.06 86 ARG A N 1
ATOM 665 C CA . ARG A 1 86 ? -4.041 -9.780 -22.011 1.00 87.06 86 ARG A CA 1
ATOM 666 C C . ARG A 1 86 ? -4.013 -8.401 -21.377 1.00 87.06 86 ARG A C 1
ATOM 668 O O . ARG A 1 86 ? -2.931 -7.865 -21.157 1.00 87.06 86 ARG A O 1
ATOM 675 N N . TYR A 1 87 ? -5.163 -7.797 -21.116 1.00 83.94 87 TYR A N 1
ATOM 676 C CA . TYR A 1 87 ? -5.219 -6.407 -20.645 1.00 83.94 87 TYR A CA 1
ATOM 677 C C . TYR A 1 87 ? -5.397 -6.280 -19.129 1.00 83.94 87 TYR A C 1
ATOM 679 O O . TYR A 1 87 ? -5.061 -5.227 -18.578 1.00 83.94 87 TYR A O 1
ATOM 687 N N . GLU A 1 88 ? -5.818 -7.348 -18.453 1.00 86.31 88 GLU A N 1
ATOM 688 C CA . GLU A 1 88 ? -5.998 -7.371 -17.001 1.00 86.31 88 GLU A CA 1
ATOM 689 C C . GLU A 1 88 ? -4.679 -7.678 -16.280 1.00 86.31 88 GLU A C 1
ATOM 691 O O . GLU A 1 88 ? -3.837 -8.431 -16.773 1.00 86.31 88 GLU A O 1
ATOM 696 N N . ILE A 1 89 ? -4.453 -7.038 -15.126 1.00 86.50 89 ILE A N 1
ATOM 697 C CA . ILE A 1 89 ? -3.166 -7.120 -14.414 1.00 86.50 89 ILE A CA 1
ATOM 698 C C . ILE A 1 89 ? -2.805 -8.539 -13.985 1.00 86.50 89 ILE A C 1
ATOM 700 O O . ILE A 1 89 ? -1.647 -8.933 -14.089 1.00 86.50 89 ILE A O 1
ATOM 704 N N . ASP A 1 90 ? -3.783 -9.329 -13.568 1.00 88.19 90 ASP A N 1
ATOM 705 C CA . ASP A 1 90 ? -3.622 -10.730 -13.181 1.00 88.19 90 ASP A CA 1
ATOM 706 C C . ASP A 1 90 ? -3.065 -11.612 -14.315 1.00 88.19 90 ASP A C 1
ATOM 708 O O . ASP A 1 90 ? -2.341 -12.576 -14.050 1.00 88.19 90 ASP A O 1
ATOM 712 N N . GLU A 1 91 ? -3.316 -11.256 -15.578 1.00 88.44 91 GLU A N 1
ATOM 713 C CA . GLU A 1 91 ? -2.860 -12.005 -16.753 1.00 88.44 91 GLU A CA 1
ATOM 714 C C . GLU A 1 91 ? -1.383 -11.767 -17.118 1.00 88.44 91 GLU A C 1
ATOM 716 O O . GLU A 1 91 ? -0.764 -12.606 -17.796 1.00 88.44 91 GLU A O 1
ATOM 721 N N . TRP A 1 92 ? -0.809 -10.630 -16.698 1.00 91.44 92 TRP A N 1
ATOM 722 C CA . TRP A 1 92 ? 0.563 -10.220 -17.037 1.00 91.44 92 TRP A CA 1
ATOM 723 C C . TRP A 1 92 ? 1.464 -9.898 -15.836 1.00 91.44 92 TRP A C 1
ATOM 725 O O . TRP A 1 92 ? 2.669 -9.729 -16.033 1.00 91.44 92 TRP A O 1
ATOM 735 N N . ILE A 1 93 ? 0.948 -9.874 -14.602 1.00 93.50 93 ILE A N 1
ATOM 736 C CA . ILE A 1 93 ? 1.739 -9.543 -13.405 1.00 93.50 93 ILE A CA 1
ATOM 737 C C . ILE A 1 93 ? 2.849 -10.560 -13.119 1.00 93.50 93 ILE A C 1
ATOM 739 O O . ILE A 1 93 ? 3.922 -10.173 -12.674 1.00 93.50 93 ILE A O 1
ATOM 743 N N . GLU A 1 94 ? 2.640 -11.847 -13.410 1.00 92.94 94 GLU A N 1
ATOM 744 C CA . GLU A 1 94 ? 3.679 -12.876 -13.254 1.00 92.94 94 GLU A CA 1
ATOM 745 C C . GLU A 1 94 ? 4.810 -12.732 -14.283 1.00 92.94 94 GLU A C 1
ATOM 747 O O . GLU A 1 94 ? 5.968 -12.637 -13.873 1.00 92.94 94 GLU A O 1
ATOM 752 N N . PRO A 1 95 ? 4.527 -12.630 -15.599 1.00 93.25 95 PRO A N 1
ATOM 753 C CA . PRO A 1 95 ? 5.547 -12.254 -16.570 1.00 93.25 95 PRO A CA 1
ATOM 754 C C . PRO A 1 95 ? 6.283 -10.964 -16.197 1.00 93.25 95 PRO A C 1
ATOM 756 O O . PRO A 1 95 ? 7.500 -10.906 -16.355 1.00 93.25 95 PRO A O 1
ATOM 759 N N . LEU A 1 96 ? 5.575 -9.951 -15.679 1.00 93.69 96 LEU A N 1
ATOM 760 C CA . LEU A 1 96 ? 6.198 -8.696 -15.263 1.00 93.69 96 LEU A CA 1
ATOM 761 C C . LEU A 1 96 ? 7.114 -8.886 -14.053 1.00 93.69 96 LEU A C 1
ATOM 763 O O . LEU A 1 96 ? 8.216 -8.349 -14.034 1.00 93.69 96 LEU A O 1
ATOM 767 N N . PHE A 1 97 ? 6.681 -9.649 -13.053 1.00 94.44 97 PHE A N 1
ATOM 768 C CA . PHE A 1 97 ? 7.498 -9.963 -11.888 1.00 94.44 97 PHE A CA 1
ATOM 769 C C . PHE A 1 97 ? 8.823 -10.607 -12.316 1.00 94.44 97 PHE A C 1
ATOM 771 O O . PHE A 1 97 ? 9.892 -10.128 -11.940 1.00 94.44 97 PHE A O 1
ATOM 778 N N . ASN A 1 98 ? 8.754 -11.610 -13.193 1.00 93.44 98 ASN A N 1
ATOM 779 C CA . ASN A 1 98 ? 9.935 -12.291 -13.723 1.00 93.44 98 ASN A CA 1
ATOM 780 C C . ASN A 1 98 ? 10.795 -11.373 -14.603 1.00 93.44 98 ASN A C 1
ATOM 782 O O . ASN A 1 98 ? 12.017 -11.482 -14.595 1.00 93.44 98 ASN A O 1
ATOM 786 N N . PHE A 1 99 ? 10.180 -10.450 -15.348 1.00 92.81 99 PHE A N 1
ATOM 787 C CA . PHE A 1 99 ? 10.904 -9.442 -16.123 1.00 92.81 99 PHE A CA 1
ATOM 788 C C . PHE A 1 99 ? 11.699 -8.488 -15.217 1.00 92.81 99 PHE A C 1
ATOM 790 O O . PHE A 1 99 ? 12.862 -8.205 -15.490 1.00 92.81 99 PHE A O 1
ATOM 797 N N . VAL A 1 100 ? 11.094 -8.011 -14.124 1.00 91.94 100 VAL A N 1
ATOM 798 C CA . VAL A 1 100 ? 11.709 -7.019 -13.226 1.00 91.94 100 VAL A CA 1
ATOM 799 C C . VAL A 1 100 ? 12.753 -7.646 -12.302 1.00 91.94 100 VAL A C 1
ATOM 801 O O . VAL A 1 100 ? 13.810 -7.051 -12.083 1.00 91.94 100 VAL A O 1
ATOM 804 N N . TYR A 1 101 ? 12.462 -8.821 -11.745 1.00 93.12 101 TYR A N 1
ATOM 805 C CA . TYR A 1 101 ? 13.266 -9.425 -10.680 1.00 93.12 101 TYR A CA 1
ATOM 806 C C . TYR A 1 101 ? 14.039 -10.676 -11.110 1.00 93.12 101 TYR A C 1
ATOM 808 O O . TYR A 1 101 ? 14.942 -11.107 -10.394 1.00 93.12 101 TYR A O 1
ATOM 816 N N . GLY A 1 102 ? 13.746 -11.232 -12.286 1.00 90.62 102 GLY A N 1
ATOM 817 C CA . GLY A 1 102 ? 14.307 -12.500 -12.742 1.00 90.62 102 GLY A CA 1
ATOM 818 C C . GLY A 1 102 ? 13.616 -13.710 -12.111 1.00 90.62 102 GLY A C 1
ATOM 819 O O . GLY A 1 102 ? 12.486 -13.631 -11.639 1.00 90.62 102 GLY A O 1
ATOM 820 N N . ASP A 1 103 ? 14.315 -14.843 -12.111 1.00 89.44 103 ASP A N 1
ATOM 821 C CA . ASP A 1 103 ? 13.831 -16.124 -11.580 1.00 89.44 103 ASP A CA 1
ATOM 822 C C . ASP A 1 103 ? 14.071 -16.221 -10.062 1.00 89.44 103 ASP A C 1
ATOM 824 O O . ASP A 1 103 ? 14.864 -17.036 -9.587 1.00 89.44 103 ASP A O 1
ATOM 828 N N . ILE A 1 104 ? 13.459 -15.307 -9.301 1.00 93.25 104 ILE A N 1
ATOM 829 C CA . ILE A 1 104 ? 13.491 -15.328 -7.832 1.00 93.25 104 ILE A CA 1
ATOM 830 C C . ILE A 1 104 ? 12.210 -15.942 -7.268 1.00 93.25 104 ILE A C 1
ATOM 832 O O . ILE A 1 104 ? 11.122 -15.784 -7.827 1.00 93.25 104 ILE A O 1
ATOM 836 N N . ASP A 1 105 ? 12.317 -16.598 -6.111 1.00 91.31 105 ASP A N 1
ATOM 837 C CA . ASP A 1 105 ? 11.126 -16.999 -5.369 1.00 91.31 105 ASP A CA 1
ATOM 838 C C . ASP A 1 105 ? 10.444 -15.759 -4.782 1.00 91.31 105 ASP A C 1
ATOM 840 O O . ASP A 1 105 ? 10.962 -15.103 -3.882 1.00 91.31 105 ASP A O 1
ATOM 844 N N . SER A 1 106 ? 9.237 -15.466 -5.265 1.00 90.00 106 SER A N 1
ATOM 845 C CA . SER A 1 106 ? 8.385 -14.385 -4.757 1.00 90.00 106 SER A CA 1
ATOM 846 C C . SER A 1 106 ? 8.120 -14.419 -3.244 1.00 90.00 106 SER A C 1
ATOM 848 O O . SER A 1 106 ? 7.755 -13.387 -2.684 1.00 90.00 106 SER A O 1
ATOM 850 N N . SER A 1 107 ? 8.250 -15.577 -2.586 1.00 90.62 107 SER A N 1
ATOM 851 C CA . SER A 1 107 ? 8.090 -15.709 -1.132 1.00 90.62 107 SER A CA 1
ATOM 852 C C . SER A 1 107 ? 9.397 -15.459 -0.359 1.00 90.62 107 SER A C 1
ATOM 854 O O . SER A 1 107 ? 9.350 -15.228 0.851 1.00 90.62 107 SER A O 1
ATOM 856 N N . ASP A 1 108 ? 10.553 -15.451 -1.033 1.00 92.19 108 ASP A N 1
ATOM 857 C CA . ASP A 1 108 ? 11.850 -15.102 -0.448 1.00 92.19 108 ASP A CA 1
ATOM 858 C C . ASP A 1 108 ? 12.110 -13.593 -0.567 1.00 92.19 108 ASP A C 1
ATOM 860 O O . ASP A 1 108 ? 12.816 -13.117 -1.453 1.00 92.19 108 ASP A O 1
ATOM 864 N N . ILE A 1 109 ? 11.542 -12.814 0.356 1.00 89.19 109 ILE A N 1
ATOM 865 C CA . ILE A 1 109 ? 11.729 -11.352 0.398 1.00 89.19 109 ILE A CA 1
ATOM 866 C C . ILE A 1 109 ? 13.175 -10.922 0.724 1.00 89.19 109 ILE A C 1
ATOM 868 O O . ILE A 1 109 ? 13.508 -9.730 0.685 1.00 89.19 109 ILE A O 1
ATOM 872 N N . ASP A 1 110 ? 14.028 -11.878 1.099 1.00 88.12 110 ASP A N 1
ATOM 873 C CA . ASP A 1 110 ? 15.447 -11.676 1.350 1.00 88.12 110 ASP A CA 1
ATOM 874 C C . ASP A 1 110 ? 16.290 -11.841 0.071 1.00 88.12 110 ASP A C 1
ATOM 876 O O . ASP A 1 110 ? 17.477 -11.499 0.078 1.00 88.12 110 ASP A O 1
ATOM 880 N N . ALA A 1 111 ? 15.677 -12.283 -1.035 1.00 90.06 111 ALA A N 1
ATOM 881 C CA . ALA A 1 111 ? 16.355 -12.480 -2.304 1.00 90.06 111 ALA A CA 1
ATOM 882 C C . ALA A 1 111 ? 17.001 -11.177 -2.824 1.00 90.06 111 ALA A C 1
ATOM 884 O O . ALA A 1 111 ? 16.412 -10.090 -2.742 1.00 90.06 111 ALA A O 1
ATOM 885 N N . PRO A 1 112 ? 18.220 -11.259 -3.388 1.00 87.94 112 PRO A N 1
ATOM 886 C CA . PRO A 1 112 ? 18.886 -10.098 -3.954 1.00 87.94 112 PRO A CA 1
ATOM 887 C C . PRO A 1 112 ? 18.144 -9.621 -5.207 1.00 87.94 112 PRO A C 1
ATOM 889 O O . PRO A 1 112 ? 17.955 -10.385 -6.152 1.00 87.94 112 PRO A O 1
ATOM 892 N N . ILE A 1 113 ? 17.776 -8.339 -5.235 1.00 90.06 113 ILE A N 1
ATOM 893 C CA . ILE A 1 113 ? 17.159 -7.698 -6.402 1.00 90.06 113 ILE A CA 1
ATOM 894 C C . ILE A 1 113 ? 18.135 -6.751 -7.093 1.00 90.06 113 ILE A C 1
ATOM 896 O O . ILE A 1 113 ? 18.908 -6.044 -6.448 1.00 90.06 113 ILE A O 1
ATOM 900 N N . ASN A 1 114 ? 18.059 -6.705 -8.422 1.00 84.12 114 ASN A N 1
ATOM 901 C CA . ASN A 1 114 ? 18.841 -5.774 -9.243 1.00 84.12 114 ASN A CA 1
ATOM 902 C C . ASN A 1 114 ? 18.119 -4.433 -9.462 1.00 84.12 114 ASN A C 1
ATOM 904 O O . ASN A 1 114 ? 18.706 -3.482 -9.979 1.00 84.12 114 ASN A O 1
ATOM 908 N N . THR A 1 115 ? 16.842 -4.356 -9.087 1.00 84.56 115 THR A N 1
ATOM 909 C CA . THR A 1 115 ? 16.003 -3.167 -9.234 1.00 84.56 115 THR A CA 1
ATOM 910 C C . THR A 1 115 ? 16.369 -2.119 -8.186 1.00 84.56 115 THR A C 1
ATOM 912 O O . THR A 1 115 ? 16.409 -2.390 -6.985 1.00 84.56 115 THR A O 1
ATOM 915 N N . THR A 1 116 ? 16.615 -0.897 -8.646 1.00 84.56 116 THR A N 1
ATOM 916 C CA . THR A 1 116 ? 16.957 0.264 -7.816 1.00 84.56 116 THR A CA 1
ATOM 917 C C . THR A 1 116 ? 15.777 1.229 -7.712 1.00 84.56 116 THR A C 1
ATOM 919 O O . THR A 1 116 ? 14.700 0.959 -8.235 1.00 84.56 116 THR A O 1
ATOM 922 N N . GLY A 1 117 ? 15.977 2.356 -7.029 1.00 86.56 117 GLY A N 1
ATOM 923 C CA . GLY A 1 117 ? 14.950 3.383 -6.881 1.00 86.56 117 GLY A CA 1
ATOM 924 C C . GLY A 1 117 ? 14.017 3.135 -5.699 1.00 86.56 117 GLY A C 1
ATOM 925 O O . GLY A 1 117 ? 14.131 2.144 -4.965 1.00 86.56 117 GLY A O 1
ATOM 926 N N . ILE A 1 118 ? 13.116 4.092 -5.489 1.00 89.38 118 ILE A N 1
ATOM 927 C CA . ILE A 1 118 ? 12.165 4.068 -4.378 1.00 89.38 118 ILE A CA 1
ATOM 928 C C . ILE A 1 118 ? 11.016 3.080 -4.652 1.00 89.38 118 ILE A C 1
ATOM 930 O O . ILE A 1 118 ? 10.574 2.399 -3.732 1.00 89.38 118 ILE A O 1
ATOM 934 N N . TYR A 1 119 ? 10.613 2.866 -5.913 1.00 90.50 119 TYR A N 1
ATOM 935 C CA . TYR A 1 119 ? 9.530 1.935 -6.282 1.00 90.50 119 TYR A CA 1
ATOM 936 C C . TYR A 1 119 ? 9.987 0.492 -6.480 1.00 90.50 119 TYR A C 1
ATOM 938 O O . TYR A 1 119 ? 9.208 -0.341 -6.943 1.00 90.50 119 TYR A O 1
ATOM 946 N N . ARG A 1 120 ? 11.227 0.158 -6.114 1.00 91.50 120 ARG A N 1
ATOM 947 C CA . ARG A 1 120 ? 11.825 -1.156 -6.389 1.00 91.50 120 ARG A CA 1
ATOM 948 C C . ARG A 1 120 ? 11.049 -2.361 -5.848 1.00 91.50 120 ARG A C 1
ATOM 950 O O . ARG A 1 120 ? 11.266 -3.459 -6.341 1.00 91.50 120 ARG A O 1
ATOM 957 N N . PHE A 1 121 ? 10.151 -2.182 -4.878 1.00 95.06 121 PHE A N 1
ATOM 958 C CA . PHE A 1 121 ? 9.311 -3.251 -4.320 1.00 95.06 121 PHE A CA 1
ATOM 959 C C . PHE A 1 121 ? 7.834 -3.160 -4.732 1.00 95.06 121 PHE A C 1
ATOM 961 O O . PHE A 1 121 ? 7.043 -4.010 -4.335 1.00 95.06 121 PHE A O 1
ATOM 968 N N . SER A 1 122 ? 7.445 -2.157 -5.523 1.00 93.06 122 SER A N 1
ATOM 969 C CA . SER A 1 122 ? 6.045 -1.919 -5.900 1.00 93.06 122 SER A CA 1
ATOM 970 C C . SER A 1 122 ? 5.448 -3.081 -6.704 1.00 93.06 122 SER A C 1
ATOM 972 O O . SER A 1 122 ? 4.397 -3.602 -6.340 1.00 93.06 122 SER A O 1
ATOM 974 N N . VAL A 1 123 ? 6.149 -3.551 -7.743 1.00 93.94 123 VAL A N 1
ATOM 975 C CA . VAL A 1 123 ? 5.727 -4.704 -8.560 1.00 93.94 123 VAL A CA 1
ATOM 976 C C . VAL A 1 123 ? 5.654 -5.973 -7.717 1.00 93.94 123 VAL A C 1
ATOM 978 O O . VAL A 1 123 ? 4.703 -6.736 -7.858 1.00 93.94 123 VAL A O 1
ATOM 981 N N . TRP A 1 124 ? 6.614 -6.186 -6.811 1.00 95.88 124 TRP A N 1
ATOM 982 C CA . TRP A 1 124 ? 6.599 -7.331 -5.898 1.00 95.88 124 TRP A CA 1
ATOM 983 C C . TRP A 1 124 ? 5.365 -7.302 -4.995 1.00 95.88 124 TRP A C 1
ATOM 985 O O . TRP A 1 124 ? 4.649 -8.295 -4.894 1.00 95.88 124 TRP A O 1
ATOM 995 N N . LEU A 1 125 ? 5.061 -6.151 -4.395 1.00 95.12 125 LEU A N 1
ATOM 996 C CA . LEU A 1 125 ? 3.903 -6.013 -3.521 1.00 95.12 125 LEU A CA 1
ATOM 997 C C . LEU A 1 125 ? 2.587 -6.249 -4.277 1.00 95.12 125 LEU A C 1
ATOM 999 O O . LEU A 1 125 ? 1.746 -7.021 -3.821 1.00 95.12 125 LEU A O 1
ATOM 1003 N N . ILE A 1 126 ? 2.447 -5.668 -5.473 1.00 94.06 126 ILE A N 1
ATOM 1004 C CA . ILE A 1 126 ? 1.286 -5.892 -6.345 1.00 94.06 126 ILE A CA 1
ATOM 1005 C C . ILE A 1 126 ? 1.176 -7.373 -6.731 1.00 94.06 126 ILE A C 1
ATOM 1007 O O . ILE A 1 126 ? 0.086 -7.936 -6.674 1.00 94.06 126 ILE A O 1
ATOM 1011 N N . TYR A 1 127 ? 2.289 -8.029 -7.073 1.00 95.19 127 TYR A N 1
ATOM 1012 C CA . TYR A 1 127 ? 2.311 -9.460 -7.370 1.00 95.19 127 TYR A CA 1
ATOM 1013 C C . TYR A 1 127 ? 1.798 -10.290 -6.186 1.00 95.19 127 TYR A C 1
ATOM 1015 O O . TYR A 1 127 ? 0.945 -11.155 -6.371 1.00 95.19 127 TYR A O 1
ATOM 1023 N N . LEU A 1 128 ? 2.253 -10.005 -4.962 1.00 95.44 128 LEU A N 1
ATOM 1024 C CA . LEU A 1 128 ? 1.789 -10.713 -3.765 1.00 95.44 128 LEU A CA 1
ATOM 1025 C C . LEU A 1 128 ? 0.292 -10.501 -3.516 1.00 95.44 128 LEU A C 1
ATOM 1027 O O . LEU A 1 128 ? -0.393 -11.462 -3.175 1.00 95.44 128 LEU A O 1
ATOM 1031 N N . TYR A 1 129 ? -0.232 -9.294 -3.751 1.00 94.00 129 TYR A N 1
ATOM 1032 C CA . TYR A 1 129 ? -1.672 -9.022 -3.656 1.00 94.00 129 TYR A CA 1
ATOM 1033 C C . TYR A 1 129 ? -2.480 -9.812 -4.681 1.00 94.00 129 TYR A C 1
ATOM 1035 O O . TYR A 1 129 ? -3.455 -10.458 -4.311 1.00 94.00 129 TYR A O 1
ATOM 1043 N N . GLN A 1 130 ? -2.040 -9.841 -5.941 1.00 92.81 130 GLN A N 1
ATOM 1044 C CA . GLN A 1 130 ? -2.706 -10.615 -6.997 1.00 92.81 130 GLN A CA 1
ATOM 1045 C C . GLN A 1 130 ? -2.628 -12.132 -6.771 1.00 92.81 130 GL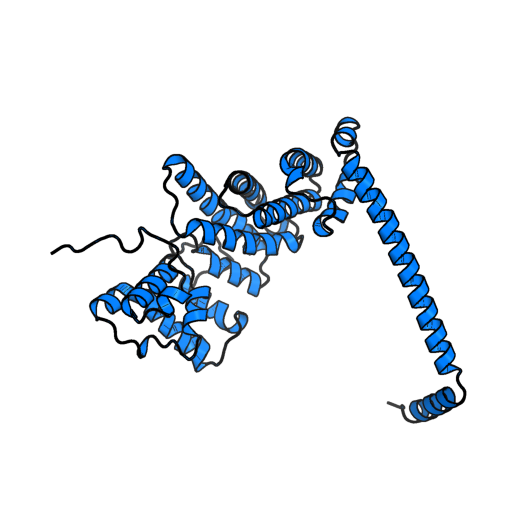N A C 1
ATOM 1047 O O . GLN A 1 130 ? -3.421 -12.893 -7.321 1.00 92.81 130 GLN A O 1
ATOM 1052 N N . ARG A 1 131 ? -1.666 -12.596 -5.965 1.00 93.31 131 ARG A N 1
ATOM 1053 C CA . ARG A 1 131 ? -1.531 -14.001 -5.555 1.00 93.31 131 ARG A CA 1
ATOM 1054 C C . ARG A 1 131 ? -2.132 -14.302 -4.183 1.00 93.31 131 ARG A C 1
ATOM 1056 O O . ARG A 1 131 ? -1.937 -15.412 -3.694 1.00 93.31 131 ARG A O 1
ATOM 1063 N N . GLU A 1 132 ? -2.816 -13.339 -3.565 1.00 93.38 132 GLU A N 1
ATOM 1064 C CA . GLU A 1 132 ? -3.401 -13.448 -2.220 1.00 93.38 132 GLU A CA 1
ATOM 1065 C C . GLU A 1 132 ? -2.382 -13.864 -1.131 1.00 93.38 132 GLU A C 1
ATOM 1067 O O . GLU A 1 132 ? -2.732 -14.410 -0.084 1.00 93.38 132 GLU A O 1
ATOM 1072 N N . LYS A 1 133 ? -1.092 -13.577 -1.351 1.00 93.75 133 LYS A N 1
ATOM 1073 C CA . LYS A 1 133 ? 0.020 -13.863 -0.429 1.00 93.75 133 LYS A CA 1
ATOM 1074 C C . LYS A 1 133 ? 0.196 -12.730 0.584 1.00 93.75 133 LYS A C 1
ATOM 1076 O O . LYS A 1 133 ? 1.227 -12.058 0.639 1.00 93.75 133 LYS A O 1
ATOM 1081 N N . PHE A 1 134 ? -0.852 -12.460 1.362 1.00 93.88 134 PHE A N 1
ATOM 1082 C CA . PHE A 1 134 ? -0.890 -11.284 2.238 1.00 93.88 134 PHE A CA 1
ATOM 1083 C C . PHE A 1 134 ? 0.095 -11.354 3.410 1.00 93.88 134 PHE A C 1
ATOM 1085 O O . PHE A 1 134 ? 0.600 -10.317 3.825 1.00 93.88 134 PHE A O 1
ATOM 1092 N N . GLY A 1 135 ? 0.420 -12.549 3.914 1.00 94.06 135 GLY A N 1
ATOM 1093 C CA . GLY A 1 135 ? 1.436 -12.709 4.960 1.00 94.06 135 GLY A CA 1
ATOM 1094 C C . GLY A 1 135 ? 2.820 -12.271 4.476 1.00 94.06 135 GLY A C 1
ATOM 1095 O O . GLY A 1 135 ? 3.475 -11.441 5.103 1.00 94.06 135 GLY A O 1
ATOM 1096 N N . GLU A 1 136 ? 3.230 -12.745 3.301 1.00 95.31 136 GLU A N 1
ATOM 1097 C CA . GLU A 1 136 ? 4.465 -12.318 2.646 1.00 95.31 136 GLU A CA 1
ATOM 1098 C C . GLU A 1 136 ? 4.436 -10.835 2.274 1.00 95.31 136 GLU A C 1
ATOM 1100 O O . GLU A 1 136 ? 5.456 -10.161 2.393 1.00 95.31 136 GLU A O 1
ATOM 1105 N N . ALA A 1 137 ? 3.278 -10.302 1.878 1.00 96.25 137 ALA A N 1
ATOM 1106 C CA . ALA A 1 137 ? 3.134 -8.881 1.585 1.00 96.25 137 ALA A CA 1
ATOM 1107 C C . ALA A 1 137 ? 3.334 -8.011 2.833 1.00 96.25 137 ALA A C 1
ATOM 1109 O O . ALA A 1 137 ? 4.088 -7.041 2.791 1.00 96.25 137 ALA A O 1
ATOM 1110 N N . MET A 1 138 ? 2.732 -8.390 3.966 1.00 95.81 138 MET A N 1
ATOM 1111 C CA . MET A 1 138 ? 2.972 -7.744 5.260 1.00 95.81 138 MET A CA 1
ATOM 1112 C C . MET A 1 138 ? 4.451 -7.824 5.631 1.00 95.81 138 MET A C 1
ATOM 1114 O O . MET A 1 138 ? 5.055 -6.825 6.016 1.00 95.81 138 MET A O 1
ATOM 1118 N N . ARG A 1 139 ? 5.071 -8.993 5.454 1.00 95.94 139 ARG A N 1
ATOM 1119 C CA . ARG A 1 139 ? 6.499 -9.175 5.714 1.00 95.94 139 ARG A CA 1
ATOM 1120 C C . ARG A 1 139 ? 7.362 -8.257 4.841 1.00 95.94 139 ARG A C 1
ATOM 1122 O O . ARG A 1 139 ? 8.250 -7.588 5.361 1.00 95.94 139 ARG A O 1
ATOM 1129 N N . LEU A 1 140 ? 7.065 -8.158 3.543 1.00 96.88 140 LEU A N 1
ATOM 1130 C CA . LEU A 1 140 ? 7.744 -7.261 2.602 1.00 96.88 140 LEU A CA 1
ATOM 1131 C C . LEU A 1 140 ? 7.573 -5.787 3.003 1.00 96.88 140 LEU A C 1
ATOM 1133 O O . LEU A 1 140 ? 8.541 -5.023 2.986 1.00 96.88 140 LEU A O 1
ATOM 1137 N N . ILE A 1 141 ? 6.363 -5.392 3.409 1.00 97.06 141 ILE A N 1
ATOM 1138 C CA . ILE A 1 141 ? 6.080 -4.045 3.917 1.00 97.06 141 ILE A CA 1
ATOM 1139 C C . ILE A 1 141 ? 6.963 -3.745 5.128 1.00 97.06 141 ILE A C 1
ATOM 1141 O O . ILE A 1 141 ? 7.703 -2.763 5.129 1.00 97.06 141 ILE A O 1
ATOM 1145 N N . GLY A 1 142 ? 6.922 -4.622 6.127 1.00 96.12 142 GLY A N 1
ATOM 1146 C CA . GLY A 1 142 ? 7.627 -4.466 7.392 1.00 96.12 142 GLY A CA 1
ATOM 1147 C C . GLY A 1 142 ? 9.142 -4.475 7.269 1.00 96.12 142 GLY A C 1
ATOM 1148 O O . GLY A 1 142 ? 9.822 -3.624 7.830 1.00 96.12 142 GLY A O 1
ATOM 1149 N N . GLU A 1 143 ? 9.691 -5.442 6.541 1.00 96.00 143 GLU A N 1
ATOM 1150 C CA . GLU A 1 143 ? 11.131 -5.718 6.531 1.00 96.00 143 GLU A CA 1
ATOM 1151 C C . GLU A 1 143 ? 11.889 -5.001 5.412 1.00 96.00 143 GLU A C 1
ATOM 1153 O O . GLU A 1 143 ? 13.124 -4.973 5.440 1.00 96.00 143 GLU A O 1
ATOM 1158 N N . ARG A 1 144 ? 11.192 -4.455 4.406 1.00 95.81 144 ARG A N 1
ATOM 1159 C CA . ARG A 1 144 ? 11.829 -3.838 3.230 1.00 95.81 144 ARG A CA 1
ATOM 1160 C C . ARG A 1 144 ? 11.286 -2.460 2.894 1.00 95.81 144 ARG A C 1
ATOM 1162 O O . ARG A 1 144 ? 12.081 -1.529 2.770 1.00 95.81 144 ARG A O 1
ATOM 1169 N N . ILE A 1 145 ? 9.971 -2.318 2.742 1.00 96.81 145 ILE A N 1
ATOM 1170 C CA . ILE A 1 145 ? 9.365 -1.071 2.249 1.00 96.81 145 ILE A CA 1
ATOM 1171 C C . ILE A 1 145 ? 9.383 0.012 3.326 1.00 96.81 145 ILE A C 1
ATOM 1173 O O . ILE A 1 145 ? 9.885 1.102 3.065 1.00 96.81 145 ILE A O 1
ATOM 1177 N N . ALA A 1 146 ? 8.908 -0.275 4.539 1.00 97.38 146 ALA A N 1
ATOM 1178 C CA . ALA A 1 146 ? 8.916 0.699 5.625 1.00 97.38 146 ALA A CA 1
ATOM 1179 C C . ALA A 1 146 ? 10.346 1.179 5.950 1.00 97.38 146 ALA A C 1
ATOM 1181 O O . ALA A 1 146 ? 10.561 2.389 5.923 1.00 97.38 146 ALA A O 1
ATOM 1182 N N . PRO A 1 147 ? 11.361 0.302 6.114 1.00 97.06 147 PRO A N 1
ATOM 1183 C CA . PRO A 1 147 ? 12.750 0.737 6.275 1.00 97.06 147 PRO A CA 1
ATOM 1184 C C . PRO A 1 147 ? 13.277 1.589 5.117 1.00 97.06 147 PRO A C 1
ATOM 1186 O O . PRO A 1 147 ? 14.010 2.547 5.346 1.00 97.06 147 PRO A O 1
ATOM 1189 N N . LEU A 1 148 ? 12.921 1.262 3.870 1.00 95.88 148 LEU A N 1
ATOM 1190 C CA . LEU A 1 148 ? 13.293 2.070 2.708 1.00 95.88 148 LEU A CA 1
ATOM 1191 C C . LEU A 1 148 ? 12.718 3.488 2.814 1.00 95.88 148 LEU A C 1
ATOM 1193 O O . LEU A 1 148 ? 13.462 4.451 2.648 1.00 95.88 148 LEU A O 1
ATOM 1197 N N . LEU A 1 149 ? 11.424 3.609 3.106 1.00 97.00 149 LEU A N 1
ATOM 1198 C CA . LEU A 1 149 ? 10.753 4.901 3.230 1.00 97.00 149 LEU A CA 1
ATOM 1199 C C . LEU A 1 149 ? 11.298 5.705 4.414 1.00 97.00 149 LEU A C 1
ATOM 1201 O O . LEU A 1 149 ? 11.631 6.868 4.234 1.00 97.00 149 LEU A O 1
ATOM 1205 N N . ILE A 1 150 ? 11.482 5.070 5.576 1.00 97.25 150 ILE A N 1
ATOM 1206 C CA . ILE A 1 150 ? 12.082 5.680 6.772 1.00 97.25 150 ILE A CA 1
ATOM 1207 C C . ILE A 1 150 ? 13.468 6.241 6.463 1.00 97.25 150 ILE A C 1
ATOM 1209 O O . ILE A 1 150 ? 13.747 7.394 6.777 1.00 97.25 150 ILE A O 1
ATOM 1213 N N . ASN A 1 151 ? 14.335 5.447 5.829 1.00 95.75 151 ASN A N 1
ATOM 1214 C CA . ASN A 1 151 ? 15.697 5.877 5.523 1.00 95.75 151 ASN A CA 1
ATOM 1215 C C . ASN A 1 151 ? 15.712 7.096 4.597 1.00 95.75 151 ASN A C 1
ATOM 1217 O O . ASN A 1 151 ? 16.524 7.995 4.792 1.00 95.75 151 ASN A O 1
ATOM 1221 N N . VAL A 1 152 ? 14.815 7.144 3.609 1.00 94.38 152 VAL A N 1
ATOM 1222 C CA . VAL A 1 152 ? 14.723 8.297 2.708 1.00 94.38 152 VAL A CA 1
ATOM 1223 C C . VAL A 1 152 ? 14.124 9.505 3.427 1.00 94.38 152 VAL A C 1
ATOM 1225 O O . VAL A 1 152 ? 14.684 10.587 3.314 1.00 94.38 152 VAL A O 1
ATOM 1228 N N . SER A 1 153 ? 13.074 9.337 4.237 1.00 94.88 153 SER A N 1
ATOM 1229 C CA . SER A 1 153 ? 12.540 10.411 5.091 1.00 94.88 153 SER A CA 1
ATOM 1230 C C . SER A 1 153 ? 13.610 10.999 6.011 1.00 94.88 153 SER A C 1
ATOM 1232 O O . SER A 1 153 ? 13.727 12.215 6.130 1.00 94.88 153 SER A O 1
ATOM 1234 N N . TYR A 1 154 ? 14.423 10.143 6.627 1.00 94.19 154 TYR A N 1
ATOM 1235 C CA . TYR A 1 154 ? 15.529 10.557 7.482 1.00 94.19 154 TYR A CA 1
ATOM 1236 C C . TYR A 1 154 ? 16.577 11.371 6.713 1.00 94.19 154 TYR A C 1
ATOM 1238 O O . TYR A 1 154 ? 16.950 12.452 7.157 1.00 94.19 154 TYR A O 1
ATOM 1246 N N . GLN A 1 155 ? 16.996 10.900 5.534 1.00 92.75 155 GLN A N 1
ATOM 1247 C CA . GLN A 1 155 ? 17.942 11.623 4.673 1.00 92.75 155 GLN A CA 1
ATOM 1248 C C . GLN A 1 155 ? 17.411 12.995 4.252 1.00 92.75 155 GLN A C 1
ATOM 1250 O O . GLN A 1 155 ? 18.150 13.971 4.287 1.00 92.75 155 GLN A O 1
ATOM 1255 N N . ILE A 1 156 ? 16.120 13.094 3.922 1.00 93.12 156 ILE A N 1
ATOM 1256 C CA . ILE A 1 156 ? 15.484 14.372 3.575 1.00 93.12 156 ILE A CA 1
ATOM 1257 C C . ILE A 1 156 ? 15.588 15.364 4.737 1.00 93.12 156 ILE A C 1
ATOM 1259 O O . ILE A 1 156 ? 15.859 16.541 4.514 1.00 93.12 156 ILE A O 1
ATOM 1263 N N . LEU A 1 157 ? 15.380 14.903 5.973 1.00 89.88 157 LEU A N 1
ATOM 1264 C CA . LEU A 1 157 ? 15.480 15.752 7.161 1.00 89.88 157 LEU A CA 1
ATOM 1265 C C . LEU A 1 157 ? 16.923 16.161 7.484 1.00 89.88 157 LEU A C 1
ATOM 1267 O O . LEU A 1 157 ? 17.132 17.262 7.992 1.00 89.88 157 LEU A O 1
ATOM 1271 N N . GLU A 1 158 ? 17.905 15.292 7.229 1.00 90.75 158 GLU A N 1
ATOM 1272 C CA . GLU A 1 158 ? 19.323 15.600 7.457 1.00 90.75 158 GLU A CA 1
ATOM 1273 C C . GLU A 1 158 ? 19.895 16.559 6.407 1.00 90.75 158 GLU A C 1
ATOM 1275 O O . GLU A 1 158 ? 20.580 17.520 6.765 1.00 90.75 158 GLU A O 1
ATOM 1280 N N . ASP A 1 159 ? 19.616 16.300 5.129 1.00 91.69 159 ASP A N 1
ATOM 1281 C CA . ASP A 1 159 ? 20.267 16.978 4.005 1.00 91.69 159 ASP A CA 1
ATOM 1282 C C . ASP A 1 159 ? 19.458 18.169 3.459 1.00 91.69 159 ASP A C 1
ATOM 1284 O O . ASP A 1 159 ? 19.978 18.937 2.648 1.00 91.69 159 ASP A O 1
ATOM 1288 N N . ASP A 1 160 ? 18.200 18.337 3.892 1.00 85.31 160 ASP A N 1
ATOM 1289 C CA . ASP A 1 160 ? 17.227 19.303 3.342 1.00 85.31 160 ASP A CA 1
ATOM 1290 C C . ASP A 1 160 ? 17.072 19.175 1.808 1.00 85.31 160 ASP A C 1
ATOM 1292 O O . ASP A 1 160 ? 16.754 20.133 1.099 1.00 85.31 160 ASP A O 1
ATOM 1296 N N . ASP A 1 161 ? 17.315 17.969 1.277 1.00 89.12 161 ASP A N 1
ATOM 1297 C CA . ASP A 1 161 ? 17.189 17.628 -0.140 1.00 89.12 161 ASP A CA 1
ATOM 1298 C C . ASP A 1 161 ? 16.118 16.554 -0.329 1.00 89.12 161 ASP A C 1
ATOM 1300 O O . ASP A 1 161 ? 16.273 15.392 0.056 1.00 89.12 161 ASP A O 1
ATOM 1304 N N . ARG A 1 162 ? 14.992 16.957 -0.924 1.00 89.69 162 ARG A N 1
ATOM 1305 C CA . ARG A 1 162 ? 13.836 16.087 -1.136 1.00 89.69 162 ARG A CA 1
ATOM 1306 C C . ARG A 1 162 ? 13.849 15.486 -2.544 1.00 89.69 162 ARG A C 1
ATOM 1308 O O . ARG A 1 162 ? 13.696 16.234 -3.515 1.00 89.69 162 ARG A O 1
ATOM 1315 N N . PRO A 1 163 ? 13.945 14.148 -2.701 1.00 88.81 163 PRO A N 1
ATOM 1316 C CA . PRO A 1 163 ? 13.905 13.527 -4.017 1.00 88.81 163 PRO A CA 1
ATOM 1317 C C . PRO A 1 163 ? 12.581 13.809 -4.732 1.00 88.81 163 PRO A C 1
ATOM 1319 O O . PRO A 1 163 ? 11.500 13.629 -4.171 1.00 88.81 163 PRO A O 1
ATOM 1322 N N . LYS A 1 164 ? 12.661 14.179 -6.014 1.00 84.12 164 LYS A N 1
ATOM 1323 C CA . LYS A 1 164 ? 11.511 14.632 -6.823 1.00 84.12 164 LYS A CA 1
ATOM 1324 C C . LYS A 1 164 ? 10.332 13.657 -6.857 1.00 84.12 164 LYS A C 1
ATOM 1326 O O . LYS A 1 164 ? 9.186 14.088 -6.920 1.00 84.12 164 LYS A O 1
ATOM 1331 N N . ASN A 1 165 ? 10.611 12.356 -6.828 1.00 84.44 165 ASN A N 1
ATOM 1332 C CA . ASN A 1 165 ? 9.593 11.310 -6.945 1.00 84.44 165 ASN A CA 1
ATOM 1333 C C . ASN A 1 165 ? 9.209 10.685 -5.596 1.00 84.44 165 ASN A C 1
ATOM 1335 O O . ASN A 1 165 ? 8.383 9.771 -5.573 1.00 84.44 165 ASN A O 1
ATOM 1339 N N . PHE A 1 166 ? 9.767 11.181 -4.483 1.00 91.06 166 PHE A N 1
ATOM 1340 C CA . PHE A 1 166 ? 9.525 10.627 -3.153 1.00 91.06 166 PHE A CA 1
ATOM 1341 C C . PHE A 1 166 ? 8.073 10.795 -2.701 1.00 91.06 166 PHE A C 1
ATOM 1343 O O . PHE A 1 166 ? 7.479 9.817 -2.268 1.00 91.06 166 PHE A O 1
ATOM 1350 N N . ASP A 1 167 ? 7.468 11.974 -2.877 1.00 91.38 167 ASP A N 1
ATOM 1351 C CA . ASP A 1 167 ? 6.079 12.234 -2.451 1.00 91.38 167 ASP A CA 1
ATOM 1352 C C . ASP A 1 167 ? 5.103 11.239 -3.064 1.00 91.38 167 ASP A C 1
ATOM 1354 O O . ASP A 1 167 ? 4.316 10.591 -2.375 1.00 91.38 167 ASP A O 1
ATOM 1358 N N . LYS A 1 168 ? 5.202 11.079 -4.386 1.00 89.56 168 LYS A N 1
ATOM 1359 C CA . LYS A 1 168 ? 4.399 10.115 -5.138 1.00 89.56 168 LYS A CA 1
ATOM 1360 C C . LYS A 1 168 ? 4.652 8.688 -4.658 1.00 89.56 168 LYS A C 1
ATOM 1362 O O . LYS A 1 168 ? 3.725 7.885 -4.663 1.00 89.56 168 LYS A O 1
ATOM 1367 N N . ALA A 1 169 ? 5.879 8.385 -4.227 1.00 91.50 169 ALA A N 1
ATOM 1368 C CA . ALA A 1 169 ? 6.270 7.032 -3.846 1.00 91.50 169 ALA A CA 1
ATOM 1369 C C . ALA A 1 169 ? 5.708 6.677 -2.499 1.00 91.50 169 ALA A C 1
ATOM 1371 O O . ALA A 1 169 ? 5.101 5.624 -2.342 1.00 91.50 169 ALA A O 1
ATOM 1372 N N . LEU A 1 170 ? 5.876 7.596 -1.558 1.00 95.06 170 LEU A N 1
ATOM 1373 C CA . LEU A 1 170 ? 5.312 7.493 -0.238 1.00 95.06 170 LEU A CA 1
ATOM 1374 C C . LEU A 1 170 ? 3.796 7.323 -0.332 1.00 95.06 170 LEU A C 1
ATOM 1376 O O . LEU A 1 170 ? 3.283 6.351 0.203 1.00 95.06 170 LEU A O 1
ATOM 1380 N N . MET A 1 171 ? 3.098 8.181 -1.084 1.00 93.38 171 MET A N 1
ATOM 1381 C CA . MET A 1 171 ? 1.648 8.056 -1.284 1.00 93.38 171 MET A CA 1
ATOM 1382 C C . MET A 1 171 ? 1.256 6.717 -1.926 1.00 93.38 171 MET A C 1
ATOM 1384 O O . MET A 1 171 ? 0.395 6.025 -1.394 1.00 93.38 171 MET A O 1
ATOM 1388 N N . GLY A 1 172 ? 1.934 6.294 -2.998 1.00 92.06 172 GLY A N 1
ATOM 1389 C CA . GLY A 1 172 ? 1.638 5.020 -3.659 1.00 92.06 172 GLY A CA 1
ATOM 1390 C C . GLY A 1 172 ? 1.891 3.795 -2.772 1.00 92.06 172 GLY A C 1
ATOM 1391 O O . GLY A 1 172 ? 1.121 2.839 -2.805 1.00 92.06 172 GLY A O 1
ATOM 1392 N N . TYR A 1 173 ? 2.937 3.806 -1.940 1.00 96.50 173 TYR A N 1
ATOM 1393 C CA . TYR A 1 173 ? 3.132 2.745 -0.952 1.00 96.50 173 TYR A CA 1
ATOM 1394 C C . TYR A 1 173 ? 2.134 2.831 0.197 1.00 96.50 173 TYR A C 1
ATOM 1396 O O . TYR A 1 173 ? 1.713 1.780 0.664 1.00 96.50 173 TYR A O 1
ATOM 1404 N N . LEU A 1 174 ? 1.734 4.024 0.643 1.00 96.88 174 LEU A N 1
ATOM 1405 C CA . LEU A 1 174 ? 0.698 4.178 1.665 1.00 96.88 174 LEU A CA 1
ATOM 1406 C C . LEU A 1 174 ? -0.642 3.619 1.178 1.00 96.88 174 LEU A C 1
ATOM 1408 O O . LEU A 1 174 ? -1.268 2.879 1.928 1.00 96.88 174 LEU A O 1
ATOM 1412 N N . ASP A 1 175 ? -1.026 3.856 -0.081 1.00 94.25 175 ASP A N 1
ATOM 1413 C CA . ASP A 1 175 ? -2.199 3.214 -0.693 1.00 94.25 175 ASP A CA 1
ATOM 1414 C C . ASP A 1 175 ? -2.101 1.687 -0.609 1.00 94.25 175 ASP A C 1
ATOM 1416 O O . ASP A 1 175 ? -3.018 1.012 -0.139 1.00 94.25 175 ASP A O 1
ATOM 1420 N N . LEU A 1 176 ? -0.957 1.125 -1.015 1.00 93.94 176 LEU A N 1
ATOM 1421 C CA . LEU A 1 176 ? -0.747 -0.320 -0.979 1.00 93.94 176 LEU A CA 1
ATOM 1422 C C . LEU A 1 176 ? -0.717 -0.865 0.456 1.00 93.94 176 LEU A C 1
ATOM 1424 O O . LEU A 1 176 ? -1.259 -1.939 0.696 1.00 93.94 176 LEU A O 1
ATOM 1428 N N . ILE A 1 177 ? -0.116 -0.160 1.414 1.00 95.75 177 ILE A N 1
ATOM 1429 C CA . ILE A 1 177 ? -0.098 -0.548 2.833 1.00 95.75 177 ILE A CA 1
ATOM 1430 C C . ILE A 1 177 ? -1.522 -0.530 3.399 1.00 95.75 177 ILE A C 1
ATOM 1432 O O . ILE A 1 177 ? -1.930 -1.485 4.067 1.00 95.75 177 ILE A O 1
ATOM 1436 N N . ASN A 1 178 ? -2.296 0.511 3.085 1.00 92.62 178 ASN A N 1
ATOM 1437 C CA . ASN A 1 178 ? -3.673 0.667 3.542 1.00 92.62 178 ASN A CA 1
ATOM 1438 C C . ASN A 1 178 ? -4.561 -0.487 3.069 1.00 92.62 178 ASN A C 1
ATOM 1440 O O . ASN A 1 178 ? -5.348 -0.984 3.868 1.00 92.62 178 ASN A O 1
ATOM 1444 N N . VAL A 1 179 ? -4.371 -0.999 1.845 1.00 91.00 179 VAL A N 1
ATOM 1445 C CA . VAL A 1 179 ? -5.097 -2.187 1.352 1.00 91.00 179 VAL A CA 1
ATOM 1446 C C . VAL A 1 179 ? -4.989 -3.365 2.327 1.00 91.00 179 VAL A C 1
ATOM 1448 O O . VAL A 1 179 ? -5.995 -3.986 2.655 1.00 91.00 179 VAL A O 1
ATOM 1451 N N . VAL A 1 180 ? -3.792 -3.668 2.833 1.00 90.25 180 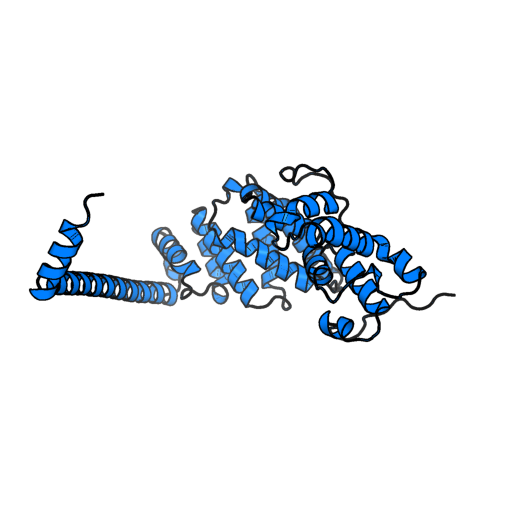VAL A N 1
ATOM 1452 C CA . VAL A 1 180 ? -3.590 -4.787 3.773 1.00 90.25 180 VAL A CA 1
ATOM 1453 C C . VAL A 1 180 ? -4.139 -4.472 5.160 1.00 90.25 180 VAL A C 1
ATOM 1455 O O . VAL A 1 180 ? -4.693 -5.356 5.817 1.00 90.25 180 VAL A O 1
ATOM 1458 N N . MET A 1 181 ? -4.013 -3.224 5.612 1.00 90.50 181 MET A N 1
ATOM 1459 C CA . MET A 1 181 ? -4.559 -2.803 6.904 1.00 90.50 181 MET A CA 1
ATOM 1460 C C . MET A 1 181 ? -6.089 -2.859 6.934 1.00 90.50 181 MET A C 1
ATOM 1462 O O . MET A 1 181 ? -6.665 -3.313 7.922 1.00 90.50 181 MET A O 1
ATOM 1466 N N . GLU A 1 182 ? -6.755 -2.460 5.850 1.00 88.38 182 GLU A N 1
ATOM 1467 C CA . GLU A 1 182 ? -8.217 -2.491 5.730 1.00 88.38 182 GLU A CA 1
ATOM 1468 C C . GLU A 1 182 ? -8.785 -3.913 5.730 1.00 88.38 182 GLU A C 1
ATOM 1470 O O . GLU A 1 182 ? -9.902 -4.128 6.203 1.00 88.38 182 GLU A O 1
ATOM 1475 N N . MET A 1 183 ? -8.013 -4.905 5.274 1.00 87.38 183 MET A N 1
ATOM 1476 C CA . MET A 1 183 ? -8.421 -6.312 5.352 1.00 87.38 183 MET A CA 1
ATOM 1477 C C . MET A 1 183 ? -8.525 -6.830 6.794 1.00 87.38 183 MET A C 1
ATOM 1479 O O . MET A 1 183 ? -9.147 -7.869 7.019 1.00 87.38 183 MET A O 1
ATOM 1483 N N . GLY A 1 184 ? -7.922 -6.143 7.773 1.00 83.06 184 GLY A N 1
ATOM 1484 C CA . GLY A 1 184 ? -7.977 -6.540 9.183 1.00 83.06 184 GLY A CA 1
ATOM 1485 C C . GLY A 1 184 ? -7.315 -7.893 9.462 1.00 83.06 184 GLY A C 1
ATOM 1486 O O . GLY A 1 184 ? -7.759 -8.634 10.343 1.00 83.06 184 GLY A O 1
ATOM 1487 N N . LEU A 1 185 ? -6.283 -8.249 8.689 1.00 87.00 185 LEU A N 1
ATOM 1488 C CA . LEU A 1 185 ? -5.582 -9.524 8.829 1.00 87.00 185 LEU A CA 1
ATOM 1489 C C . LEU A 1 185 ? -4.762 -9.569 10.132 1.00 87.00 185 LEU A C 1
ATOM 1491 O O . LEU A 1 185 ? -4.150 -8.567 10.510 1.00 87.00 185 LEU A O 1
ATOM 1495 N N . PRO A 1 186 ? -4.683 -10.727 10.817 1.00 87.56 186 PRO A N 1
ATOM 1496 C CA . PRO A 1 186 ? -3.833 -10.871 11.993 1.00 87.56 186 PRO A CA 1
ATOM 1497 C C . PRO A 1 186 ? -2.364 -10.592 11.668 1.00 87.56 186 PRO A C 1
ATOM 1499 O O . PRO A 1 186 ? -1.799 -11.203 10.763 1.00 87.56 186 PRO A O 1
ATOM 1502 N N . THR A 1 187 ? -1.702 -9.748 12.463 1.00 88.75 187 THR A N 1
ATOM 1503 C CA . THR A 1 187 ? -0.267 -9.446 12.272 1.00 88.75 187 THR A CA 1
ATOM 1504 C C . THR A 1 187 ? 0.644 -10.665 12.372 1.00 88.75 187 THR A C 1
ATOM 1506 O O . THR A 1 187 ? 1.708 -10.686 11.759 1.00 88.75 187 THR A O 1
ATOM 1509 N N . SER A 1 188 ? 0.208 -11.726 13.057 1.00 88.81 188 SER A N 1
ATOM 1510 C CA . SER A 1 188 ? 0.917 -13.008 13.087 1.00 88.81 188 SER A CA 1
ATOM 1511 C C . SER A 1 188 ? 1.074 -13.650 11.705 1.00 88.81 188 SER A C 1
ATOM 1513 O O . SER A 1 188 ? 2.002 -14.434 11.518 1.00 88.81 188 SER A O 1
ATOM 1515 N N . MET A 1 189 ? 0.230 -13.299 10.724 1.00 89.00 189 MET A N 1
ATOM 1516 C CA . MET A 1 189 ? 0.377 -13.749 9.335 1.00 89.00 189 MET A CA 1
ATOM 1517 C C . MET A 1 189 ? 1.641 -13.209 8.667 1.00 89.00 189 MET A C 1
ATOM 1519 O O . MET A 1 189 ? 2.174 -13.872 7.784 1.00 89.00 189 MET A O 1
ATOM 1523 N N . ALA A 1 190 ? 2.149 -12.052 9.104 1.00 88.25 190 ALA A N 1
ATOM 1524 C CA . ALA A 1 190 ? 3.403 -11.505 8.597 1.00 88.25 190 ALA A CA 1
ATOM 1525 C C . ALA A 1 190 ? 4.612 -12.381 8.961 1.00 88.25 190 ALA A C 1
ATOM 1527 O O . ALA A 1 190 ? 5.657 -12.287 8.322 1.00 88.25 190 ALA A O 1
ATOM 1528 N N . ASN A 1 191 ? 4.487 -13.199 10.017 1.00 87.50 191 ASN A N 1
ATOM 1529 C CA . ASN A 1 191 ? 5.584 -13.960 10.614 1.00 87.50 191 ASN A CA 1
ATOM 1530 C C . ASN A 1 191 ? 6.838 -13.091 10.863 1.00 87.50 191 ASN A C 1
ATOM 1532 O O . ASN A 1 191 ? 7.968 -13.533 10.663 1.00 87.50 191 ASN A O 1
ATOM 1536 N N . SER A 1 192 ? 6.623 -11.830 11.253 1.00 87.62 192 SER A N 1
ATOM 1537 C CA . SER A 1 192 ? 7.680 -10.839 11.425 1.00 87.62 192 SER A CA 1
ATOM 1538 C C . SER A 1 192 ? 7.321 -9.835 12.505 1.00 87.62 192 SER A C 1
ATOM 1540 O O . SER A 1 192 ? 6.333 -9.106 12.401 1.00 87.62 192 SER A O 1
ATOM 1542 N N . GLU A 1 193 ? 8.160 -9.770 13.535 1.00 86.69 193 GLU A N 1
ATOM 1543 C CA . GLU A 1 193 ? 8.046 -8.764 14.596 1.00 86.69 193 GLU A CA 1
ATOM 1544 C C . GLU A 1 193 ? 8.328 -7.349 14.067 1.00 86.69 193 GLU A C 1
ATOM 1546 O O . GLU A 1 193 ? 7.869 -6.369 14.649 1.00 86.69 193 GLU A O 1
ATOM 1551 N N . ALA A 1 194 ? 9.037 -7.242 12.936 1.00 91.31 194 ALA A N 1
ATOM 1552 C CA . ALA A 1 194 ? 9.399 -5.976 12.313 1.00 91.31 194 ALA A CA 1
ATOM 1553 C C . ALA A 1 194 ? 8.223 -5.286 11.606 1.00 91.31 194 ALA A C 1
ATOM 1555 O O . ALA A 1 194 ? 8.307 -4.094 11.322 1.00 91.31 194 ALA A O 1
ATOM 1556 N N . TYR A 1 195 ? 7.135 -6.012 11.310 1.00 94.06 195 TYR A N 1
ATOM 1557 C CA . TYR A 1 195 ? 6.002 -5.458 10.569 1.00 94.06 195 TYR A CA 1
ATOM 1558 C C . TYR A 1 195 ? 5.398 -4.244 11.262 1.00 94.06 195 TYR A C 1
ATOM 1560 O O . TYR A 1 195 ? 5.414 -3.144 10.715 1.00 94.06 195 TYR A O 1
ATOM 1568 N N . LEU A 1 196 ? 4.903 -4.434 12.482 1.00 93.25 196 LEU A N 1
ATOM 1569 C CA . LEU A 1 196 ? 4.222 -3.363 13.193 1.00 93.25 196 LEU A CA 1
ATOM 1570 C C . LEU A 1 196 ? 5.213 -2.316 13.714 1.00 93.25 196 LEU A C 1
ATOM 1572 O O . LEU A 1 196 ? 4.941 -1.127 13.607 1.00 93.25 196 LEU A O 1
ATOM 1576 N N . SER A 1 197 ? 6.390 -2.736 14.191 1.00 94.69 197 SER A N 1
ATOM 1577 C CA . SER A 1 197 ? 7.387 -1.808 14.734 1.00 94.69 197 SER A CA 1
ATOM 1578 C C . SER A 1 197 ? 7.928 -0.834 13.685 1.00 94.69 197 SER A C 1
ATOM 1580 O O . SER A 1 197 ? 8.020 0.358 13.960 1.00 94.69 197 SER A O 1
ATOM 1582 N N . ASN A 1 198 ? 8.235 -1.293 12.468 1.00 97.31 198 ASN A N 1
ATOM 1583 C CA . ASN A 1 198 ? 8.698 -0.390 11.413 1.00 97.31 198 ASN A CA 1
ATOM 1584 C C . ASN A 1 198 ? 7.561 0.469 10.856 1.00 97.31 198 ASN A C 1
ATOM 1586 O O . ASN A 1 198 ? 7.811 1.597 10.445 1.00 97.31 198 ASN A O 1
ATOM 1590 N N . LEU A 1 199 ? 6.317 -0.016 10.858 1.00 96.75 199 LEU A N 1
ATOM 1591 C CA . LEU A 1 199 ? 5.173 0.817 10.488 1.00 96.75 199 LEU A CA 1
ATOM 1592 C C . LEU A 1 199 ? 4.913 1.934 11.503 1.00 96.75 199 LEU A C 1
ATOM 1594 O O . LEU A 1 199 ? 4.569 3.034 11.091 1.00 96.75 199 LEU A O 1
ATOM 1598 N N . GLU A 1 200 ? 5.134 1.693 12.796 1.00 95.19 200 GLU A N 1
ATOM 1599 C CA . GLU A 1 200 ? 5.093 2.746 13.819 1.00 95.19 200 GLU A CA 1
ATOM 1600 C C . GLU A 1 200 ? 6.171 3.805 13.594 1.00 95.19 200 GLU A C 1
ATOM 1602 O O . GLU A 1 200 ? 5.872 4.991 13.603 1.00 95.19 200 GLU A O 1
ATOM 1607 N N . VAL A 1 201 ? 7.410 3.394 13.317 1.00 96.94 201 VAL A N 1
ATOM 1608 C CA . VAL A 1 201 ? 8.481 4.358 13.020 1.00 96.94 201 VAL A CA 1
ATOM 1609 C C . VAL A 1 201 ? 8.169 5.138 11.742 1.00 96.94 201 VAL A C 1
ATOM 1611 O O . VAL A 1 201 ? 8.347 6.351 11.698 1.00 96.94 201 VAL A O 1
ATOM 1614 N N . LEU A 1 202 ? 7.672 4.467 10.697 1.00 97.75 202 LEU A N 1
ATOM 1615 C CA . LEU A 1 202 ? 7.242 5.132 9.467 1.00 97.75 202 LEU A CA 1
ATOM 1616 C C . LEU A 1 202 ? 6.109 6.130 9.739 1.00 97.75 202 LEU A C 1
ATOM 1618 O O . LEU A 1 202 ? 6.101 7.209 9.152 1.00 97.75 202 LEU A O 1
ATOM 1622 N N . TYR A 1 203 ? 5.170 5.776 10.614 1.00 97.25 203 TYR A N 1
ATOM 1623 C CA . TYR A 1 203 ? 4.044 6.620 10.990 1.00 97.25 203 TYR A CA 1
ATOM 1624 C C . TYR A 1 203 ? 4.495 7.974 11.539 1.00 97.25 203 TYR A C 1
ATOM 1626 O O . TYR A 1 203 ? 3.968 8.994 11.095 1.00 97.25 203 TYR A O 1
ATOM 1634 N N . ASP A 1 204 ? 5.510 8.002 12.404 1.00 95.56 204 ASP A N 1
ATOM 1635 C CA . ASP A 1 204 ? 6.047 9.252 12.954 1.00 95.56 204 ASP A CA 1
ATOM 1636 C C . ASP A 1 204 ? 6.532 10.194 11.836 1.00 95.56 204 ASP A C 1
ATOM 1638 O O . ASP A 1 204 ? 6.137 11.360 11.783 1.00 95.56 204 ASP A O 1
ATOM 1642 N N . TYR A 1 205 ? 7.287 9.673 10.860 1.00 95.75 205 TYR A N 1
ATOM 1643 C CA . TYR A 1 205 ? 7.713 10.461 9.696 1.00 95.75 205 TYR A CA 1
ATOM 1644 C C . TYR A 1 205 ? 6.534 10.923 8.832 1.00 95.75 205 TYR A C 1
ATOM 1646 O O . TYR A 1 205 ? 6.529 12.050 8.343 1.00 95.75 205 TYR A O 1
ATOM 1654 N N . VAL A 1 206 ? 5.534 10.064 8.621 1.00 95.88 206 VAL A N 1
ATOM 1655 C CA . VAL A 1 206 ? 4.381 10.364 7.759 1.00 95.88 206 VAL A CA 1
ATOM 1656 C C . VAL A 1 206 ? 3.492 11.452 8.361 1.00 95.88 206 VAL A C 1
ATOM 1658 O O . VAL A 1 206 ? 3.024 12.330 7.634 1.00 95.88 206 VAL A O 1
ATOM 1661 N N . ILE A 1 207 ? 3.246 11.417 9.671 1.00 94.56 207 ILE A N 1
ATOM 1662 C CA . ILE A 1 207 ? 2.398 12.409 10.342 1.00 94.56 207 ILE A CA 1
ATOM 1663 C C . ILE A 1 207 ? 3.070 13.775 10.406 1.00 94.56 207 ILE A C 1
ATOM 1665 O O . ILE A 1 207 ? 2.395 14.788 10.198 1.00 94.56 207 ILE A O 1
ATOM 1669 N N . GLU A 1 208 ? 4.379 13.820 10.636 1.00 92.00 208 GLU A N 1
ATOM 1670 C CA . GLU A 1 208 ? 5.118 15.080 10.707 1.00 92.00 208 GLU A CA 1
ATOM 1671 C C . GLU A 1 208 ? 5.381 15.704 9.327 1.00 92.00 208 GLU A C 1
ATOM 1673 O O . GLU A 1 208 ? 5.576 16.917 9.236 1.00 92.00 208 GLU A O 1
ATOM 1678 N N . ASP A 1 209 ? 5.319 14.929 8.237 1.00 93.12 209 ASP A N 1
ATOM 1679 C CA . ASP A 1 209 ? 5.599 15.440 6.893 1.00 93.12 209 ASP A CA 1
ATOM 1680 C C . ASP A 1 209 ? 4.459 16.345 6.367 1.00 93.12 209 ASP A C 1
ATOM 1682 O O . ASP A 1 209 ? 3.321 15.887 6.186 1.00 93.12 209 ASP A O 1
ATOM 1686 N N . PRO A 1 210 ? 4.719 17.637 6.080 1.00 91.56 210 PRO A N 1
ATOM 1687 C CA . PRO A 1 210 ? 3.708 18.551 5.550 1.00 91.56 210 PRO A CA 1
ATOM 1688 C C . PRO A 1 210 ? 3.321 18.272 4.088 1.00 91.56 210 PRO A C 1
ATOM 1690 O O . PRO A 1 210 ? 2.301 18.790 3.634 1.00 91.56 210 PRO A O 1
ATOM 1693 N N . HIS A 1 211 ? 4.102 17.479 3.346 1.00 91.94 211 HIS A N 1
ATOM 1694 C CA . HIS A 1 211 ? 3.812 17.113 1.953 1.00 91.94 211 HIS A CA 1
ATOM 1695 C C . HIS A 1 211 ? 2.839 15.934 1.849 1.00 91.94 211 HIS A C 1
ATOM 1697 O O . HIS A 1 211 ? 2.266 15.700 0.785 1.00 91.94 211 HIS A O 1
ATOM 1703 N N . VAL A 1 212 ? 2.620 15.200 2.944 1.00 93.69 212 VAL A N 1
ATOM 1704 C CA . VAL A 1 212 ? 1.629 14.124 2.986 1.00 93.69 212 VAL A CA 1
ATOM 1705 C C . VAL A 1 212 ? 0.247 14.718 3.247 1.00 93.69 212 VAL A C 1
ATOM 1707 O O . VAL A 1 212 ? 0.019 15.403 4.244 1.00 93.69 212 VAL A O 1
ATOM 1710 N N . GLY A 1 213 ? -0.702 14.437 2.352 1.00 92.00 213 GLY A N 1
ATOM 1711 C CA . GLY A 1 213 ? -2.085 14.889 2.498 1.00 92.00 213 GLY A CA 1
ATOM 1712 C C . GLY A 1 213 ? -2.778 14.291 3.729 1.00 92.00 213 GLY A C 1
ATOM 1713 O O . GLY A 1 213 ? -2.552 13.135 4.084 1.00 92.00 213 GLY A O 1
ATOM 1714 N N . ASN A 1 214 ? -3.678 15.062 4.348 1.00 93.62 214 ASN A N 1
ATOM 1715 C CA . ASN A 1 214 ? -4.409 14.639 5.551 1.00 93.62 214 ASN A CA 1
ATOM 1716 C C . ASN A 1 214 ? -5.218 13.347 5.365 1.00 93.62 214 ASN A C 1
ATOM 1718 O O . ASN A 1 214 ? -5.404 12.616 6.337 1.00 93.62 214 ASN A O 1
ATOM 1722 N N . ASP A 1 215 ? -5.678 13.051 4.148 1.00 93.50 215 ASP A N 1
ATOM 1723 C CA . ASP A 1 215 ? -6.409 11.814 3.861 1.00 93.50 215 ASP A CA 1
ATOM 1724 C C . ASP A 1 215 ? -5.519 10.581 4.079 1.00 93.50 215 ASP A C 1
ATOM 1726 O O . ASP A 1 215 ? -5.931 9.652 4.770 1.00 93.50 215 ASP A O 1
ATOM 1730 N N . TYR A 1 216 ? -4.268 10.611 3.603 1.00 95.06 216 TYR A N 1
ATOM 1731 C CA . TYR A 1 216 ? -3.297 9.532 3.824 1.00 95.06 216 TYR A CA 1
ATOM 1732 C C . TYR A 1 216 ? -2.930 9.388 5.300 1.00 95.06 216 TYR A C 1
ATOM 1734 O O . TYR A 1 216 ? -2.873 8.271 5.808 1.00 95.06 216 TYR A O 1
ATOM 1742 N N . LYS A 1 217 ? -2.734 10.513 6.005 1.00 95.56 217 LYS A N 1
ATOM 1743 C CA . LYS A 1 217 ? -2.494 10.516 7.458 1.00 95.56 217 LYS A CA 1
ATOM 1744 C C . LYS A 1 217 ? -3.650 9.843 8.191 1.00 95.56 217 LYS A C 1
ATOM 1746 O O . LYS A 1 217 ? -3.434 8.910 8.949 1.00 95.56 217 LYS A O 1
ATOM 1751 N N . THR A 1 218 ? -4.879 10.249 7.877 1.00 94.81 218 THR A N 1
ATOM 1752 C CA . THR A 1 218 ? -6.108 9.697 8.463 1.00 94.81 218 THR A CA 1
ATOM 1753 C C . THR A 1 218 ? -6.244 8.200 8.193 1.00 94.81 218 THR A C 1
ATOM 1755 O O . THR A 1 218 ? -6.486 7.431 9.120 1.00 94.81 218 THR A O 1
ATOM 1758 N N . GLN A 1 219 ? -6.071 7.761 6.944 1.00 94.50 219 GLN A N 1
ATOM 1759 C CA . GLN A 1 219 ? -6.155 6.342 6.589 1.00 94.50 219 GLN A CA 1
ATOM 1760 C C . GLN A 1 219 ? -5.095 5.515 7.321 1.00 94.50 219 GLN A C 1
ATOM 1762 O O . GLN A 1 219 ? -5.429 4.487 7.913 1.00 94.50 219 GLN A O 1
ATOM 1767 N N . PHE A 1 220 ? -3.849 5.995 7.363 1.00 96.25 220 PHE A N 1
ATOM 1768 C CA . PHE A 1 220 ? -2.769 5.281 8.033 1.00 96.25 220 PHE A CA 1
ATOM 1769 C C . PHE A 1 220 ? -2.979 5.233 9.556 1.00 96.25 220 PHE A C 1
ATOM 1771 O O . PHE A 1 220 ? -2.829 4.172 10.161 1.00 96.25 220 PHE A O 1
ATOM 1778 N N . SER A 1 221 ? -3.436 6.326 10.184 1.00 96.12 221 SER A N 1
ATOM 1779 C CA . SER A 1 221 ? -3.810 6.352 11.608 1.00 96.12 221 SER A CA 1
ATOM 1780 C C . SER A 1 221 ? -4.946 5.378 11.929 1.00 96.12 221 SER A C 1
ATOM 1782 O O . SER A 1 221 ? -4.878 4.665 12.931 1.00 96.12 221 SER A O 1
ATOM 1784 N N . ILE A 1 222 ? -5.982 5.311 11.084 1.00 95.00 222 ILE A N 1
ATOM 1785 C CA . ILE A 1 222 ? -7.088 4.354 11.230 1.00 95.00 222 ILE A CA 1
ATOM 1786 C C . ILE A 1 222 ? -6.570 2.915 11.123 1.00 95.00 222 ILE A C 1
ATOM 1788 O O . ILE A 1 222 ? -6.899 2.086 11.975 1.00 95.00 222 ILE A O 1
ATOM 1792 N N . GLY A 1 223 ? -5.743 2.626 10.115 1.00 94.75 223 GLY A N 1
ATOM 1793 C CA . GLY A 1 223 ? -5.155 1.307 9.895 1.00 94.75 223 GLY A CA 1
ATOM 1794 C C . GLY A 1 223 ? -4.296 0.845 11.073 1.00 94.75 223 GLY A C 1
ATOM 1795 O O . GLY A 1 223 ? -4.489 -0.262 11.583 1.00 94.75 223 GLY A O 1
ATOM 1796 N N . MET A 1 224 ? -3.418 1.716 11.578 1.00 95.62 224 MET A N 1
ATOM 1797 C CA . MET A 1 224 ? -2.585 1.452 12.756 1.00 95.62 224 MET A CA 1
ATOM 1798 C C . MET A 1 224 ? -3.431 1.209 14.009 1.00 95.62 224 MET A C 1
ATOM 1800 O O . MET A 1 224 ? -3.254 0.198 14.693 1.00 95.62 224 MET A O 1
ATOM 1804 N N . PHE A 1 225 ? -4.405 2.082 14.279 1.00 94.69 225 PHE A N 1
ATOM 1805 C CA . PHE A 1 225 ? -5.303 1.943 15.426 1.00 94.69 225 PHE A CA 1
ATOM 1806 C C . PHE A 1 225 ? -6.072 0.616 15.397 1.00 94.69 225 PHE A C 1
ATOM 1808 O O . PHE A 1 225 ? -6.062 -0.135 16.375 1.00 94.69 225 PHE A O 1
ATOM 1815 N N . ASN A 1 226 ? -6.689 0.291 14.259 1.00 93.81 226 ASN A N 1
ATOM 1816 C CA . ASN A 1 226 ? -7.415 -0.963 14.068 1.00 93.81 226 ASN A CA 1
ATOM 1817 C C . ASN A 1 226 ? -6.500 -2.182 14.222 1.00 93.81 226 ASN A C 1
ATOM 1819 O O . ASN A 1 226 ? -6.904 -3.176 14.823 1.00 93.81 226 ASN A O 1
ATOM 1823 N N . THR A 1 227 ? -5.256 -2.093 13.747 1.00 93.44 227 THR A N 1
ATOM 1824 C CA . THR A 1 227 ? -4.265 -3.167 13.881 1.00 93.44 227 THR A CA 1
ATOM 1825 C C . THR A 1 227 ? -3.908 -3.430 15.348 1.00 93.44 227 THR A C 1
ATOM 1827 O O . THR A 1 227 ? -3.863 -4.589 15.767 1.00 93.44 227 THR A O 1
ATOM 1830 N N . PHE A 1 228 ? -3.720 -2.387 16.167 1.00 92.81 228 PHE A N 1
ATOM 1831 C CA . PHE A 1 228 ? -3.488 -2.562 17.608 1.00 92.81 228 PHE A CA 1
ATOM 1832 C C . PHE A 1 228 ? -4.673 -3.234 18.307 1.00 92.81 228 PHE A C 1
ATOM 1834 O O . PHE A 1 228 ? -4.478 -4.150 19.111 1.00 92.81 228 PHE A O 1
ATOM 1841 N N . ILE A 1 229 ? -5.901 -2.837 17.959 1.00 92.00 229 ILE A N 1
ATOM 1842 C CA . ILE A 1 229 ? -7.118 -3.462 18.489 1.00 92.00 229 ILE A CA 1
ATOM 1843 C C . ILE A 1 229 ? -7.222 -4.929 18.065 1.00 92.00 229 ILE A C 1
ATOM 1845 O O . ILE A 1 229 ? -7.441 -5.788 18.918 1.00 92.00 229 ILE A O 1
ATOM 1849 N N . ALA A 1 230 ? -6.989 -5.241 16.787 1.00 90.69 230 ALA A N 1
ATOM 1850 C CA . ALA A 1 230 ? -7.016 -6.610 16.269 1.00 90.69 230 ALA A CA 1
ATOM 1851 C C . ALA A 1 230 ? -5.989 -7.520 16.968 1.00 90.69 230 ALA A C 1
ATOM 1853 O O . ALA A 1 230 ? -6.264 -8.691 17.243 1.00 90.69 230 ALA A O 1
ATOM 1854 N N . ASN A 1 231 ? -4.830 -6.966 17.333 1.00 89.88 231 ASN A N 1
ATOM 1855 C CA . ASN A 1 231 ? -3.802 -7.659 18.111 1.00 89.88 231 ASN A CA 1
ATOM 1856 C C . ASN A 1 231 ? -4.108 -7.747 19.614 1.00 89.88 231 ASN A C 1
ATOM 1858 O O . ASN A 1 231 ? -3.346 -8.373 20.352 1.00 89.88 231 ASN A O 1
ATOM 1862 N N . LYS A 1 232 ? -5.216 -7.154 20.076 1.00 90.94 232 LYS A N 1
ATOM 1863 C CA . LYS A 1 232 ? -5.607 -7.037 21.490 1.00 90.94 232 LYS A CA 1
ATOM 1864 C C . LYS A 1 232 ? -4.607 -6.251 22.340 1.00 90.94 232 LYS A C 1
ATOM 1866 O O . LYS A 1 232 ? -4.583 -6.404 23.563 1.00 90.94 232 LYS A O 1
ATOM 1871 N N . ASP A 1 233 ? -3.813 -5.387 21.713 1.00 90.00 233 ASP A N 1
ATOM 1872 C CA . ASP A 1 233 ? -2.917 -4.465 22.407 1.00 90.00 233 ASP A CA 1
ATOM 1873 C C . ASP A 1 233 ? -3.667 -3.169 22.745 1.00 90.00 233 ASP A C 1
ATOM 1875 O O . ASP A 1 233 ? -3.472 -2.106 22.154 1.00 90.00 233 ASP A O 1
ATOM 1879 N N . PHE A 1 234 ? -4.612 -3.284 23.681 1.00 88.81 234 PHE A N 1
ATOM 1880 C CA . PHE A 1 234 ? -5.508 -2.185 24.049 1.00 88.81 234 PHE A CA 1
ATOM 1881 C C . PHE A 1 234 ? -4.781 -1.018 24.720 1.00 88.81 234 PHE A C 1
ATOM 1883 O O . PHE A 1 234 ? -5.214 0.123 24.578 1.00 88.81 234 PHE A O 1
ATOM 1890 N N . THR A 1 235 ? -3.683 -1.289 25.432 1.00 86.12 235 THR A N 1
ATOM 1891 C CA . THR A 1 235 ? -2.849 -0.242 26.033 1.00 86.12 235 THR A CA 1
ATOM 1892 C C . THR A 1 235 ? -2.219 0.606 24.941 1.00 86.12 235 THR A C 1
ATOM 1894 O O . THR A 1 235 ? -2.391 1.824 24.939 1.00 86.12 235 THR A O 1
ATOM 1897 N N . LYS 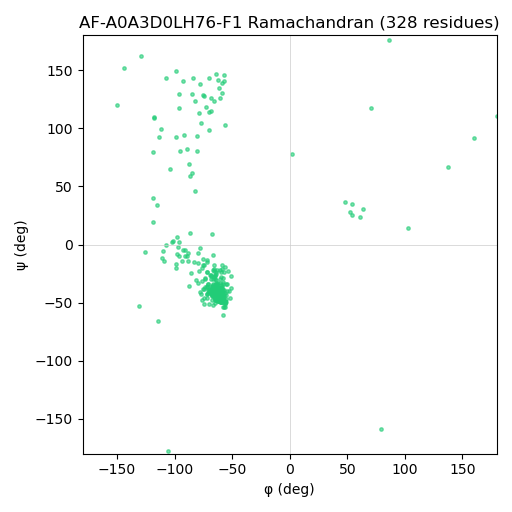A 1 236 ? -1.590 -0.034 23.953 1.00 89.19 236 LYS A N 1
ATOM 1898 C CA . LYS A 1 236 ? -0.972 0.674 22.837 1.00 89.19 236 LYS A CA 1
ATOM 1899 C C . LYS A 1 236 ? -1.988 1.381 21.950 1.00 89.19 236 LYS A C 1
ATOM 1901 O O . LYS A 1 236 ? -1.779 2.531 21.587 1.00 89.19 236 LYS A O 1
ATOM 1906 N N . ALA A 1 237 ? -3.125 0.744 21.664 1.00 90.56 237 ALA A N 1
ATOM 1907 C CA . ALA A 1 237 ? -4.215 1.372 20.918 1.00 90.56 237 ALA A CA 1
ATOM 1908 C C . ALA A 1 237 ? -4.725 2.649 21.609 1.00 90.56 237 ALA A C 1
ATOM 1910 O O . ALA A 1 237 ? -5.004 3.650 20.950 1.00 90.56 237 ALA A O 1
ATOM 1911 N N . PHE A 1 238 ? -4.837 2.620 22.940 1.00 86.38 238 PHE A N 1
ATOM 1912 C CA . PHE A 1 238 ? -5.252 3.770 23.734 1.00 86.38 238 PHE A CA 1
ATOM 1913 C C . PHE A 1 238 ? -4.209 4.896 23.722 1.00 86.38 238 PHE A C 1
ATOM 1915 O O . PHE A 1 238 ? -4.571 6.045 23.466 1.00 86.38 238 PHE A O 1
ATOM 1922 N N . GLU A 1 239 ? -2.933 4.581 23.953 1.00 86.69 239 GLU A N 1
ATOM 1923 C CA . GLU A 1 239 ? -1.835 5.556 23.889 1.00 86.69 239 GLU A CA 1
ATOM 1924 C C . GLU A 1 239 ? -1.740 6.193 22.499 1.00 86.69 239 GLU A C 1
ATOM 1926 O O . GLU A 1 239 ? -1.707 7.420 22.370 1.00 86.69 239 GLU A O 1
ATOM 1931 N N . PHE A 1 240 ? -1.803 5.365 21.455 1.00 90.94 240 PHE A N 1
ATOM 1932 C CA . PHE A 1 240 ? -1.786 5.802 20.066 1.00 90.94 240 PHE A CA 1
ATOM 1933 C C . PHE A 1 240 ? -2.960 6.732 19.753 1.00 90.94 240 PHE A C 1
ATOM 1935 O O . PHE A 1 240 ? -2.756 7.803 19.184 1.00 90.94 240 PHE A O 1
ATOM 1942 N N . TYR A 1 241 ? -4.179 6.380 20.174 1.00 89.12 241 TYR A N 1
ATOM 1943 C CA . TYR A 1 241 ? -5.337 7.258 20.012 1.00 89.12 241 TYR A CA 1
ATOM 1944 C C . TYR A 1 241 ? -5.179 8.584 20.767 1.00 89.12 241 TYR A C 1
ATOM 1946 O O . TYR A 1 241 ? -5.505 9.639 20.226 1.00 89.12 241 TYR A O 1
ATOM 1954 N N . GLY A 1 242 ? -4.666 8.553 22.000 1.00 83.38 242 GLY A N 1
ATOM 1955 C CA . GLY A 1 242 ? -4.463 9.752 22.813 1.00 83.38 242 GLY A CA 1
ATOM 1956 C C . GLY A 1 242 ? -3.545 10.781 22.148 1.00 83.38 242 GLY A C 1
ATOM 1957 O O . GLY A 1 242 ? -3.819 11.978 22.224 1.00 83.38 242 GLY A O 1
ATOM 1958 N N . LEU A 1 243 ? -2.501 10.316 21.457 1.00 86.12 243 LEU A N 1
ATOM 1959 C CA . LEU A 1 243 ? -1.559 11.168 20.728 1.00 86.12 243 LEU A CA 1
ATOM 1960 C C . LEU A 1 243 ? -2.080 11.600 19.350 1.00 86.12 243 LEU A C 1
ATOM 1962 O O . LEU A 1 243 ? -1.768 12.697 18.902 1.00 86.12 243 LEU A O 1
ATOM 1966 N N . ASN A 1 244 ? -2.906 10.773 18.702 1.00 88.94 244 ASN A N 1
ATOM 1967 C CA . ASN A 1 244 ? -3.264 10.924 17.286 1.00 88.94 244 ASN A CA 1
ATOM 1968 C C . ASN A 1 244 ? -4.763 11.147 17.036 1.00 88.94 244 ASN A C 1
ATOM 1970 O O . ASN A 1 244 ? -5.260 10.922 15.933 1.00 88.94 244 ASN A O 1
ATOM 1974 N N . SER A 1 245 ? -5.510 11.577 18.056 1.00 86.50 245 SER A N 1
ATOM 1975 C CA . SER A 1 245 ? -6.976 11.686 17.994 1.00 86.50 245 SER A CA 1
ATOM 1976 C C . SER A 1 245 ? -7.507 12.585 16.870 1.00 86.50 245 SER A C 1
ATOM 1978 O O . SER A 1 245 ? -8.642 12.394 16.435 1.00 86.50 245 SER A O 1
ATOM 1980 N N . GLU A 1 246 ? -6.703 13.532 16.377 1.00 87.88 246 GLU A N 1
ATOM 1981 C CA . GLU A 1 246 ? -7.072 14.404 15.257 1.00 87.88 246 GLU A CA 1
ATOM 1982 C C . GLU A 1 246 ? -7.183 13.663 13.915 1.00 87.88 246 GLU A C 1
ATOM 1984 O O . GLU A 1 246 ? -7.989 14.057 13.074 1.00 87.88 246 GLU A O 1
ATOM 1989 N N . TYR A 1 247 ? -6.450 12.557 13.748 1.00 91.44 247 TYR A N 1
ATOM 1990 C CA . TYR A 1 247 ? -6.448 11.723 12.540 1.00 91.44 247 TYR A CA 1
ATOM 1991 C C . TYR A 1 247 ? -7.278 10.440 12.693 1.00 91.44 247 TYR A C 1
ATOM 1993 O O . TYR A 1 247 ? -7.346 9.632 11.770 1.00 91.44 247 TYR A O 1
ATOM 2001 N N . ILE A 1 248 ? -7.930 10.230 13.844 1.00 90.25 248 ILE A N 1
ATOM 2002 C CA . ILE A 1 248 ? -8.764 9.047 14.114 1.00 90.25 248 ILE A CA 1
ATOM 2003 C C . ILE A 1 248 ? -10.210 9.502 14.381 1.00 90.25 248 ILE A C 1
ATOM 2005 O O . ILE A 1 248 ? -10.641 9.610 15.538 1.00 90.25 248 ILE A O 1
ATOM 2009 N N . PRO A 1 249 ? -10.979 9.801 13.316 1.00 86.81 249 PRO A N 1
ATOM 2010 C CA . PRO A 1 249 ? -12.347 10.296 13.429 1.00 86.81 249 PRO A CA 1
ATOM 2011 C C . PRO A 1 249 ? -13.290 9.216 13.976 1.00 86.81 249 PRO A C 1
ATOM 2013 O O . PRO A 1 249 ? -13.547 8.204 13.333 1.00 86.81 249 PRO A O 1
ATOM 2016 N N . ILE A 1 250 ? -13.843 9.440 15.171 1.00 79.62 250 ILE A N 1
ATOM 2017 C CA . ILE A 1 250 ? -14.702 8.475 15.894 1.00 79.62 250 ILE A CA 1
ATOM 2018 C C . ILE A 1 250 ? -16.015 8.179 15.148 1.00 79.62 250 ILE A C 1
ATOM 2020 O O . ILE A 1 250 ? -16.638 7.140 15.357 1.00 79.62 250 ILE A O 1
ATOM 2024 N N . ASP A 1 251 ? -16.474 9.115 14.321 1.00 76.62 251 ASP A N 1
ATOM 2025 C CA . ASP A 1 251 ? -17.658 8.986 13.472 1.00 76.62 251 ASP A CA 1
ATOM 2026 C C . ASP A 1 251 ? -17.401 8.190 12.184 1.00 76.62 251 ASP A C 1
ATOM 2028 O O . ASP A 1 251 ? -18.352 7.849 11.477 1.00 76.62 251 ASP A O 1
ATOM 2032 N N . ASN A 1 252 ? -16.147 7.830 11.898 1.00 82.81 252 ASN A N 1
ATOM 2033 C CA . ASN A 1 252 ? -15.824 6.928 10.807 1.00 82.81 252 ASN A CA 1
ATOM 2034 C C . ASN A 1 252 ? -16.192 5.481 11.177 1.00 82.81 252 ASN A C 1
ATOM 2036 O O . ASN A 1 252 ? -15.782 4.940 12.207 1.00 82.81 252 ASN A O 1
ATOM 2040 N N . MET A 1 253 ? -16.962 4.828 10.303 1.00 82.19 253 MET A N 1
ATOM 2041 C CA . MET A 1 253 ? -17.422 3.454 10.511 1.00 82.19 253 MET A CA 1
ATOM 2042 C C . MET A 1 253 ? -16.260 2.455 10.631 1.00 82.19 253 MET A C 1
ATOM 2044 O O . MET A 1 253 ? -16.387 1.472 11.357 1.00 82.19 253 MET A O 1
ATOM 2048 N N . ALA A 1 254 ? -15.122 2.726 9.982 1.00 84.19 254 ALA A N 1
ATOM 2049 C CA . ALA A 1 254 ? -13.942 1.862 10.001 1.00 84.19 254 ALA A CA 1
ATOM 2050 C C . ALA A 1 254 ? -13.312 1.709 11.396 1.00 84.19 254 ALA A C 1
ATOM 2052 O O . ALA A 1 254 ? -12.653 0.708 11.652 1.00 84.19 254 ALA A O 1
ATOM 2053 N N . VAL A 1 255 ? -13.522 2.665 12.309 1.00 86.81 255 VAL A N 1
ATOM 2054 C CA . VAL A 1 255 ? -12.983 2.624 13.685 1.00 86.81 255 VAL A CA 1
ATOM 2055 C C . VAL A 1 255 ? -14.055 2.395 14.744 1.00 86.81 255 VAL A C 1
ATOM 2057 O O . VAL A 1 255 ? -13.746 2.237 15.924 1.00 86.81 255 VAL A O 1
ATOM 2060 N N . TYR A 1 256 ? -15.329 2.367 14.353 1.00 84.62 256 TYR A N 1
ATOM 2061 C CA . TYR A 1 256 ? -16.450 2.295 15.286 1.00 84.62 256 TYR A CA 1
ATOM 2062 C C . TYR A 1 256 ? -16.431 1.025 16.151 1.00 84.62 256 TYR A C 1
ATOM 2064 O O . TYR A 1 256 ? -16.552 1.104 17.377 1.00 84.62 256 TYR A O 1
ATOM 2072 N N . GLU A 1 257 ? -16.255 -0.146 15.531 1.00 85.81 257 GLU A N 1
ATOM 2073 C CA . GLU A 1 257 ? -16.151 -1.411 16.271 1.00 85.81 257 GLU A CA 1
ATOM 2074 C C . GLU A 1 257 ? -14.856 -1.477 17.090 1.00 85.81 257 GLU A C 1
ATOM 2076 O O . GLU A 1 257 ? -14.884 -1.904 18.245 1.00 85.81 257 GLU A O 1
ATOM 2081 N N . SER A 1 258 ? -13.760 -0.929 16.564 1.00 89.69 258 SER A N 1
ATOM 2082 C CA . SER A 1 258 ? -12.481 -0.831 17.266 1.00 89.69 258 SER A CA 1
ATOM 2083 C C . SER A 1 258 ? -12.580 0.000 18.550 1.00 89.69 258 SER A C 1
ATOM 2085 O O . SER A 1 258 ? -12.113 -0.422 19.607 1.00 89.69 258 SER A O 1
ATOM 2087 N N . PHE A 1 259 ? -13.277 1.143 18.519 1.00 88.00 259 PHE A N 1
ATOM 2088 C CA . PHE A 1 259 ? -13.540 1.947 19.717 1.00 88.00 259 PHE A CA 1
ATOM 2089 C C . PHE A 1 259 ? -14.437 1.232 20.725 1.00 88.00 259 PHE A C 1
ATOM 2091 O O . PHE A 1 259 ? -14.207 1.348 21.930 1.00 88.00 259 PHE A O 1
ATOM 2098 N N . LYS A 1 260 ? -15.451 0.482 20.275 1.00 85.50 260 LYS A N 1
ATOM 2099 C CA . LYS A 1 260 ? -16.256 -0.341 21.192 1.00 85.50 260 LYS A CA 1
ATOM 2100 C C . LYS A 1 260 ? -15.399 -1.377 21.897 1.00 85.50 260 LYS A C 1
ATOM 2102 O O . LYS A 1 260 ? -15.568 -1.587 23.098 1.00 85.50 260 LYS A O 1
ATOM 2107 N N . GLU A 1 261 ? -14.524 -2.045 21.154 1.00 88.69 261 GLU A N 1
ATOM 2108 C CA . GLU A 1 261 ? -13.640 -3.055 21.714 1.00 88.69 261 GLU A CA 1
ATOM 2109 C C . GLU A 1 261 ? -12.644 -2.431 22.693 1.00 88.69 261 GLU A C 1
ATOM 2111 O O . GLU A 1 261 ? -12.497 -2.938 23.805 1.00 88.69 261 GLU A O 1
ATOM 2116 N N . LEU A 1 262 ? -12.074 -1.273 22.354 1.00 86.81 262 LEU A N 1
ATOM 2117 C CA . LEU A 1 262 ? -11.219 -0.509 23.255 1.00 86.81 262 LEU A CA 1
ATOM 2118 C C . LEU A 1 262 ? -11.943 -0.157 24.564 1.00 86.81 262 LEU A C 1
ATOM 2120 O O . LEU A 1 262 ? -11.473 -0.505 25.643 1.00 86.81 262 LEU A O 1
ATOM 2124 N N . ILE A 1 263 ? -13.124 0.467 24.489 1.00 80.62 263 ILE A N 1
ATOM 2125 C CA . ILE A 1 263 ? -13.896 0.898 25.669 1.00 80.62 263 ILE A CA 1
ATOM 2126 C C . ILE A 1 263 ? -14.243 -0.282 26.587 1.00 80.62 263 ILE A C 1
ATOM 2128 O O . ILE A 1 263 ? -14.250 -0.130 27.806 1.00 80.62 263 ILE A O 1
ATOM 2132 N N . ARG A 1 264 ? -14.526 -1.465 26.027 1.00 83.44 264 ARG A N 1
ATOM 2133 C CA . ARG A 1 264 ? -14.833 -2.671 26.817 1.00 83.44 264 ARG A CA 1
ATOM 2134 C C . ARG A 1 264 ? -13.628 -3.220 27.579 1.00 83.44 264 ARG A C 1
ATOM 2136 O O . ARG A 1 264 ? -13.831 -3.909 28.575 1.00 83.44 264 ARG A O 1
ATOM 2143 N N . ASN A 1 265 ? -12.413 -2.966 27.098 1.00 83.25 265 ASN A N 1
ATOM 2144 C CA . ASN A 1 265 ? -11.192 -3.578 27.621 1.00 83.25 265 ASN A CA 1
ATOM 2145 C C . ASN A 1 265 ? -10.289 -2.596 28.387 1.00 83.25 265 ASN A C 1
ATOM 2147 O O . ASN A 1 265 ? -9.423 -3.027 29.149 1.00 83.25 265 ASN A O 1
ATOM 2151 N N . VAL A 1 266 ? -10.520 -1.289 28.262 1.00 72.94 266 VAL A N 1
ATOM 2152 C CA . VAL A 1 266 ? -9.846 -0.253 29.053 1.00 72.94 266 VAL A CA 1
ATOM 2153 C C . VAL A 1 266 ? -10.510 -0.153 30.437 1.00 72.94 266 VAL A C 1
ATOM 2155 O O . VAL A 1 266 ? -11.509 0.537 30.630 1.00 72.94 266 VAL A O 1
ATOM 2158 N N . ASN A 1 267 ? -9.959 -0.883 31.413 1.00 62.81 267 ASN A N 1
ATOM 2159 C CA . ASN A 1 267 ? -10.539 -1.053 32.756 1.00 62.81 267 ASN A CA 1
ATOM 2160 C C . ASN A 1 267 ? -9.985 -0.103 33.839 1.00 62.81 267 ASN A C 1
ATOM 2162 O O . ASN A 1 267 ? -10.391 -0.199 35.000 1.00 62.81 267 ASN A O 1
ATOM 2166 N N . ASN A 1 268 ? -9.078 0.820 33.503 1.00 62.59 268 ASN A N 1
ATOM 2167 C CA . ASN A 1 268 ? -8.510 1.747 34.483 1.00 62.59 268 ASN A CA 1
ATOM 2168 C C . ASN A 1 268 ? -9.255 3.088 34.468 1.00 62.59 268 ASN A C 1
ATOM 2170 O O . ASN A 1 268 ? -9.391 3.728 33.429 1.00 62.59 268 ASN A O 1
ATOM 2174 N N . ALA A 1 269 ? -9.679 3.558 35.646 1.00 53.84 269 ALA A N 1
ATOM 2175 C CA . ALA A 1 269 ? -10.453 4.796 35.811 1.00 53.84 269 ALA A CA 1
ATOM 2176 C C . ALA A 1 269 ? -9.753 6.066 35.274 1.00 53.84 269 ALA A C 1
ATOM 2178 O O . ALA A 1 269 ? -10.419 7.066 35.004 1.00 53.84 269 ALA A O 1
ATOM 2179 N N . HIS A 1 270 ? -8.424 6.034 35.125 1.00 57.75 270 HIS A N 1
ATOM 2180 C CA . HIS A 1 270 ? -7.642 7.100 34.497 1.00 57.75 270 HIS A CA 1
ATOM 2181 C C . HIS A 1 270 ? -7.856 7.134 32.977 1.00 57.75 270 HIS A C 1
ATOM 2183 O O . HIS A 1 270 ? -8.175 8.183 32.421 1.00 57.75 270 HIS A O 1
ATOM 2189 N N . ASP A 1 271 ? -7.809 5.980 32.325 1.00 54.34 271 ASP A N 1
ATOM 2190 C CA . ASP A 1 271 ? -7.896 5.859 30.871 1.00 54.34 271 ASP A CA 1
ATOM 2191 C C . ASP A 1 271 ? -9.320 6.161 30.371 1.00 54.34 271 ASP A C 1
ATOM 2193 O O . ASP A 1 271 ? -9.523 6.837 29.362 1.00 54.34 271 ASP A O 1
ATOM 2197 N N . THR A 1 272 ? -10.335 5.800 31.166 1.00 55.00 272 THR A N 1
ATOM 2198 C CA . THR A 1 272 ? -11.734 6.197 30.931 1.00 55.00 272 THR A CA 1
ATOM 2199 C C . THR A 1 272 ? -11.955 7.715 31.013 1.00 55.00 272 THR A C 1
ATOM 2201 O O . THR A 1 272 ? -12.945 8.215 30.484 1.00 55.00 272 THR A O 1
ATOM 2204 N N . SER A 1 273 ? -11.069 8.464 31.684 1.00 56.28 273 SER A N 1
ATOM 2205 C CA . SER A 1 273 ? -11.157 9.931 31.772 1.00 56.28 273 SER A CA 1
ATOM 2206 C C . SER A 1 273 ? -10.506 10.649 30.583 1.00 56.28 273 SER A C 1
ATOM 2208 O O . SER A 1 273 ? -10.908 11.768 30.258 1.00 56.28 273 SER A O 1
ATOM 2210 N N . VAL A 1 274 ? -9.543 9.992 29.925 1.00 55.94 274 VAL A N 1
ATOM 2211 C CA . VAL A 1 274 ? -8.812 10.483 28.743 1.00 55.94 274 VAL A CA 1
ATOM 2212 C C . VAL A 1 274 ? -9.544 10.128 27.448 1.00 55.94 274 VAL A C 1
ATOM 2214 O O . VAL A 1 274 ? -9.574 10.951 26.534 1.00 55.94 274 VAL A O 1
ATOM 2217 N N . LEU A 1 275 ? -10.204 8.960 27.376 1.00 64.44 275 LEU A N 1
ATOM 2218 C CA . LEU A 1 275 ? -11.235 8.708 26.366 1.00 64.44 275 LEU A CA 1
ATOM 2219 C C . LEU A 1 275 ? -12.284 9.809 26.513 1.00 64.44 275 LEU A C 1
ATOM 2221 O O . LEU A 1 275 ? -13.061 9.828 27.470 1.00 64.44 275 LEU A O 1
ATOM 2225 N N . SER A 1 276 ? -12.246 10.790 25.609 1.00 63.66 276 SER A N 1
ATOM 2226 C CA . SER A 1 276 ? -12.999 12.020 25.815 1.00 63.66 276 SER A CA 1
ATOM 2227 C C . SER A 1 276 ? -14.484 11.703 26.007 1.00 63.66 276 SER A C 1
ATOM 2229 O O . SER A 1 276 ? -15.043 10.801 25.377 1.00 63.66 276 SER A O 1
ATOM 2231 N N . ARG A 1 277 ? -15.179 12.488 26.840 1.00 63.84 277 ARG A N 1
ATOM 2232 C CA . ARG A 1 277 ? -16.646 12.401 26.960 1.00 63.84 277 ARG A CA 1
ATOM 2233 C C . ARG A 1 277 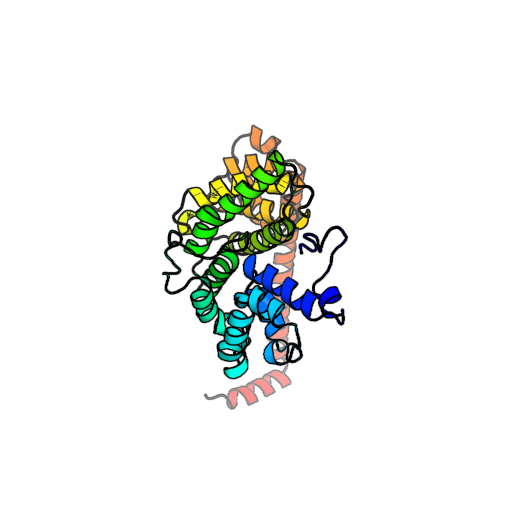? -17.324 12.461 25.582 1.00 63.84 277 ARG A C 1
ATOM 2235 O O . ARG A 1 277 ? -18.400 11.886 25.411 1.00 63.84 277 ARG A O 1
ATOM 2242 N N . ASN A 1 278 ? -16.686 13.111 24.606 1.00 63.66 278 ASN A N 1
ATOM 2243 C CA . ASN A 1 278 ? -17.134 13.150 23.220 1.00 63.66 278 ASN A CA 1
ATOM 2244 C C . ASN A 1 278 ? -17.080 11.764 22.560 1.00 63.66 278 ASN A C 1
ATOM 2246 O O . ASN A 1 278 ? -18.085 11.385 21.973 1.00 63.66 278 ASN A O 1
ATOM 2250 N N . VAL A 1 279 ? -16.008 10.976 22.729 1.00 68.31 279 VAL A N 1
ATOM 2251 C CA . VAL A 1 279 ? -15.921 9.582 22.235 1.00 68.31 279 VAL A CA 1
ATOM 2252 C C . VAL A 1 279 ? -17.078 8.757 22.782 1.00 68.31 279 VAL A C 1
ATOM 2254 O O . VAL A 1 279 ? -17.872 8.213 22.017 1.00 68.31 279 VAL A O 1
ATOM 2257 N N . MET A 1 280 ? -17.248 8.746 24.107 1.00 69.31 280 MET A N 1
ATOM 2258 C CA . MET A 1 280 ? -18.305 7.960 24.749 1.00 69.31 280 MET A CA 1
ATOM 2259 C C . MET A 1 280 ? -19.704 8.395 24.286 1.00 69.31 280 MET A C 1
ATOM 2261 O O . MET A 1 280 ? -20.578 7.565 24.029 1.00 69.31 280 MET A O 1
ATOM 2265 N N . THR A 1 281 ? -19.919 9.705 24.127 1.00 70.12 281 THR A N 1
ATOM 2266 C CA . THR A 1 281 ? -21.192 10.262 23.647 1.00 70.12 281 THR A CA 1
ATOM 2267 C C . THR A 1 281 ? -21.457 9.896 22.187 1.00 70.12 281 THR A C 1
ATOM 2269 O O . THR A 1 281 ? -22.585 9.531 21.855 1.00 70.12 281 THR A O 1
ATOM 2272 N N . THR A 1 282 ? -20.452 9.987 21.315 1.00 71.56 282 THR A N 1
ATOM 2273 C CA . THR A 1 282 ? -20.566 9.664 19.887 1.00 71.56 282 THR A CA 1
ATOM 2274 C C . THR A 1 282 ? -20.852 8.180 19.689 1.00 71.56 282 THR A C 1
ATOM 2276 O O . THR A 1 282 ? -21.822 7.849 19.010 1.00 71.56 282 THR A O 1
ATOM 2279 N N . ILE A 1 283 ? -20.124 7.293 20.377 1.00 73.25 283 ILE A N 1
ATOM 2280 C CA . ILE A 1 283 ? -20.383 5.845 20.343 1.00 73.25 283 ILE A CA 1
ATOM 2281 C C . ILE A 1 283 ? -21.798 5.527 20.839 1.00 73.25 283 ILE A C 1
ATOM 2283 O O . ILE A 1 283 ? -22.536 4.803 20.170 1.00 73.25 283 ILE A O 1
ATOM 2287 N N . THR A 1 284 ? -22.225 6.130 21.954 1.00 71.94 284 THR A N 1
ATOM 2288 C CA . THR A 1 284 ? -23.580 5.927 22.499 1.00 71.94 284 THR A CA 1
ATOM 2289 C C . THR A 1 284 ? -24.665 6.399 21.525 1.00 71.94 284 THR A C 1
ATOM 2291 O O . THR A 1 284 ? -25.669 5.713 21.326 1.00 71.94 284 THR A O 1
ATOM 2294 N N . LYS A 1 285 ? -24.486 7.563 20.884 1.00 76.94 285 LYS A N 1
ATOM 2295 C CA . LYS A 1 285 ? -25.419 8.057 19.856 1.00 76.94 285 LYS A CA 1
ATOM 2296 C C . LYS A 1 285 ? -25.488 7.097 18.671 1.00 76.94 285 LYS A C 1
ATOM 2298 O O . LYS A 1 285 ? -26.589 6.772 18.231 1.00 76.94 285 LYS A O 1
ATOM 2303 N N . GLN A 1 286 ? -24.340 6.618 18.199 1.00 73.75 286 GLN A N 1
ATOM 2304 C CA . GLN A 1 286 ? -24.264 5.673 17.090 1.00 73.75 286 GLN A CA 1
ATOM 2305 C C . GLN A 1 286 ? -24.939 4.336 17.431 1.00 73.75 286 GLN A C 1
ATOM 2307 O O . GLN A 1 286 ? -25.679 3.803 16.611 1.00 73.75 286 GLN A O 1
ATOM 2312 N N . GLU A 1 287 ? -24.803 3.829 18.662 1.00 76.50 287 GLU A N 1
ATOM 2313 C CA . GLU A 1 287 ? -25.534 2.633 19.108 1.00 76.50 287 GLU A CA 1
ATOM 2314 C C . GLU A 1 287 ? -27.057 2.820 19.085 1.00 76.50 287 GLU A C 1
ATOM 2316 O O . GLU A 1 287 ? -27.794 1.906 18.711 1.00 76.50 287 GLU A O 1
ATOM 2321 N N . ILE A 1 288 ? -27.549 4.002 19.470 1.00 75.62 288 ILE A N 1
ATOM 2322 C CA . ILE A 1 288 ? -28.980 4.324 19.401 1.00 75.62 288 ILE A CA 1
ATOM 2323 C C . ILE A 1 288 ? -29.451 4.352 17.943 1.00 75.62 288 ILE A C 1
ATOM 2325 O O . ILE A 1 288 ? -30.530 3.833 17.645 1.00 75.62 288 ILE A O 1
ATOM 2329 N N . TYR A 1 289 ? -28.664 4.935 17.034 1.00 78.06 289 TYR A N 1
ATOM 2330 C CA . TYR A 1 289 ? -28.983 4.939 15.606 1.00 78.06 289 TYR A CA 1
ATOM 2331 C C . TYR A 1 289 ? -28.996 3.527 15.021 1.00 78.06 289 TYR A C 1
ATOM 2333 O O . TYR A 1 289 ? -29.983 3.165 14.384 1.00 78.06 289 TYR A O 1
ATOM 2341 N N . ASN A 1 290 ? -27.987 2.706 15.313 1.00 78.94 290 ASN A N 1
ATOM 2342 C CA . ASN A 1 290 ? -27.922 1.322 14.841 1.00 78.94 290 ASN A CA 1
ATOM 2343 C C . ASN A 1 290 ? -29.134 0.509 15.323 1.00 78.94 290 ASN A C 1
ATOM 2345 O O . ASN A 1 290 ? -29.813 -0.110 14.511 1.00 78.94 290 ASN A O 1
ATOM 2349 N N . LYS A 1 291 ? -29.524 0.630 16.601 1.00 81.12 291 LYS A N 1
ATOM 2350 C CA . LYS A 1 291 ? -30.749 -0.014 17.119 1.00 81.12 291 LYS A CA 1
ATOM 2351 C C . LYS A 1 291 ? -32.018 0.429 16.387 1.00 81.12 291 LYS A C 1
ATOM 2353 O O . LYS A 1 291 ? -32.930 -0.375 16.184 1.00 81.12 291 LYS A O 1
ATOM 2358 N N . ARG A 1 292 ? -32.113 1.709 16.009 1.00 81.25 292 ARG A N 1
ATOM 2359 C CA . ARG A 1 292 ? -33.250 2.222 15.226 1.00 81.25 292 ARG A CA 1
ATOM 2360 C C . ARG A 1 292 ? -33.258 1.646 13.816 1.00 81.25 292 ARG A C 1
ATOM 2362 O O . ARG A 1 292 ? -34.324 1.260 13.352 1.00 81.25 292 ARG A O 1
ATOM 2369 N N . ILE A 1 293 ? -32.097 1.563 13.168 1.00 82.38 293 ILE A N 1
ATOM 2370 C CA . ILE A 1 293 ? -31.949 0.952 11.843 1.00 82.38 293 ILE A CA 1
ATOM 2371 C C . ILE A 1 293 ? -32.356 -0.523 11.896 1.00 82.38 293 ILE A C 1
ATOM 2373 O O . ILE A 1 293 ? -33.199 -0.931 11.106 1.00 82.38 293 ILE A O 1
ATOM 2377 N N . ASP A 1 294 ? -31.864 -1.291 12.869 1.00 82.00 294 ASP A N 1
ATOM 2378 C CA . ASP A 1 294 ? -32.231 -2.703 13.042 1.00 82.00 294 ASP A CA 1
ATOM 2379 C C . ASP A 1 294 ? -33.737 -2.884 13.258 1.00 8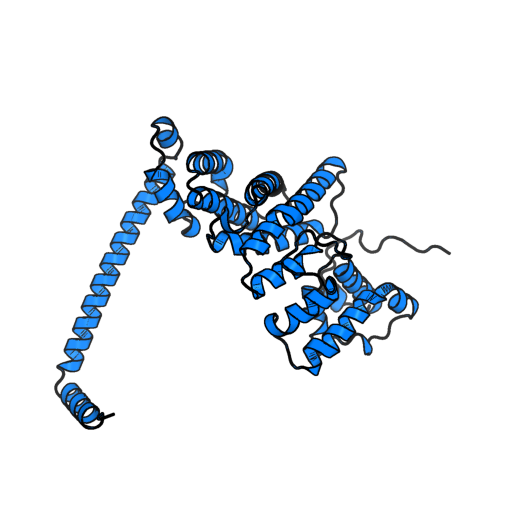2.00 294 ASP A C 1
ATOM 2381 O O . ASP A 1 294 ? -34.365 -3.785 12.698 1.00 82.00 294 ASP A O 1
ATOM 2385 N N . THR A 1 295 ? -34.349 -2.000 14.051 1.00 88.50 295 THR A N 1
ATOM 2386 C CA . THR A 1 295 ? -35.805 -1.987 14.246 1.00 88.50 295 THR A CA 1
ATOM 2387 C C . THR A 1 295 ? -36.524 -1.737 12.921 1.00 88.50 295 THR A C 1
ATOM 2389 O O . THR A 1 295 ? -37.444 -2.473 12.573 1.00 88.50 295 THR A O 1
ATOM 2392 N N . LEU A 1 296 ? -36.062 -0.758 12.142 1.00 87.44 296 LEU A N 1
ATOM 2393 C CA . LEU A 1 296 ? -36.647 -0.401 10.854 1.00 87.44 296 LEU A CA 1
ATOM 2394 C C . LEU A 1 296 ? -36.489 -1.527 9.821 1.00 87.44 296 LEU A C 1
ATOM 2396 O O . LEU A 1 296 ? -37.431 -1.835 9.098 1.00 87.44 296 LEU A O 1
ATOM 2400 N N . ILE A 1 297 ? -35.335 -2.199 9.789 1.00 86.44 297 ILE A N 1
ATOM 2401 C CA . ILE A 1 297 ? -35.092 -3.382 8.951 1.00 86.44 297 ILE A CA 1
ATOM 2402 C C . ILE A 1 297 ? -36.065 -4.502 9.322 1.00 86.44 297 ILE A C 1
ATOM 2404 O O . ILE A 1 297 ? -36.665 -5.117 8.439 1.00 86.44 297 ILE A O 1
ATOM 2408 N N . ASN A 1 298 ? -36.266 -4.753 10.617 1.00 88.69 298 ASN A N 1
ATOM 2409 C CA . ASN A 1 298 ? -37.216 -5.759 11.084 1.00 88.69 298 ASN A CA 1
ATOM 2410 C C . ASN A 1 298 ? -38.661 -5.410 10.699 1.00 88.69 298 ASN A C 1
ATOM 2412 O O . ASN A 1 298 ? -39.405 -6.285 10.251 1.00 88.69 298 ASN A O 1
ATOM 2416 N N . GLU A 1 299 ? -39.053 -4.142 10.819 1.00 90.12 299 GLU A N 1
ATOM 2417 C CA . GLU A 1 299 ? -40.370 -3.654 10.398 1.00 90.12 299 GLU A CA 1
ATOM 2418 C C . GLU A 1 299 ? -40.575 -3.784 8.885 1.00 90.12 299 GLU A C 1
ATOM 2420 O O . GLU A 1 299 ? -41.608 -4.298 8.451 1.00 90.12 299 GLU A O 1
ATOM 2425 N N . VAL A 1 300 ? -39.582 -3.398 8.077 1.00 89.75 300 VAL A N 1
ATOM 2426 C CA . VAL A 1 300 ? -39.611 -3.548 6.615 1.00 89.75 300 VAL A CA 1
ATOM 2427 C C . VAL A 1 300 ? -39.667 -5.023 6.229 1.00 89.75 300 VAL A C 1
ATOM 2429 O O . VAL A 1 300 ? -40.493 -5.404 5.405 1.00 89.75 300 VAL A O 1
ATOM 2432 N N . SER A 1 301 ? -38.866 -5.882 6.857 1.00 86.62 301 SER A N 1
ATOM 2433 C CA . SER A 1 301 ? -38.888 -7.330 6.621 1.00 86.62 301 SER A CA 1
ATOM 2434 C C . SER A 1 301 ? -40.257 -7.935 6.956 1.00 86.62 301 SER A C 1
ATOM 2436 O O . SER A 1 301 ? -40.814 -8.719 6.182 1.00 86.62 301 SER A O 1
ATOM 2438 N N . ALA A 1 302 ? -40.864 -7.521 8.072 1.00 89.25 302 ALA A N 1
ATOM 2439 C CA . ALA A 1 302 ? -42.214 -7.932 8.445 1.00 89.25 302 ALA A CA 1
ATOM 2440 C C . ALA A 1 302 ? -43.277 -7.412 7.462 1.00 89.25 302 ALA A C 1
ATOM 2442 O O . ALA A 1 302 ? -44.217 -8.138 7.131 1.00 89.25 302 ALA A O 1
ATOM 2443 N N . PHE A 1 303 ? -43.136 -6.178 6.976 1.00 89.44 303 PHE A N 1
ATOM 2444 C CA . PHE A 1 303 ? -44.013 -5.602 5.961 1.00 89.44 303 PHE A CA 1
ATOM 2445 C C . PHE A 1 303 ? -43.906 -6.354 4.631 1.00 89.44 303 PHE A C 1
ATOM 2447 O O . PHE A 1 303 ? -44.926 -6.775 4.092 1.00 89.44 303 PHE A O 1
ATOM 2454 N N . VAL A 1 304 ? -42.690 -6.612 4.149 1.00 87.69 304 VAL A N 1
ATOM 2455 C CA . VAL A 1 304 ? -42.432 -7.384 2.927 1.00 87.69 304 VAL A CA 1
ATOM 2456 C C . VAL A 1 304 ? -43.056 -8.775 3.029 1.00 87.69 304 VAL A C 1
ATOM 2458 O O . VAL A 1 304 ? -43.770 -9.184 2.117 1.00 87.69 304 VAL A O 1
ATOM 2461 N N . LYS A 1 305 ? -42.900 -9.473 4.163 1.00 87.56 305 LYS A N 1
ATOM 2462 C CA . LYS A 1 305 ? -43.578 -10.760 4.403 1.00 87.56 305 LYS A CA 1
ATOM 2463 C C . LYS A 1 305 ? -45.099 -10.648 4.305 1.00 87.56 305 LYS A C 1
ATOM 2465 O O . LYS A 1 305 ? -45.725 -11.510 3.699 1.00 87.56 305 LYS A O 1
ATOM 2470 N N . LYS A 1 306 ? -45.703 -9.595 4.866 1.00 88.69 306 LYS A N 1
ATOM 2471 C CA . LYS A 1 306 ? -47.153 -9.356 4.756 1.00 88.69 306 LYS A CA 1
ATOM 2472 C C . LYS A 1 306 ? -47.585 -9.083 3.317 1.00 88.69 306 LYS A C 1
ATOM 2474 O O . LYS A 1 306 ? -48.626 -9.585 2.914 1.00 88.69 306 LYS A O 1
ATOM 2479 N N . VAL A 1 307 ? -46.800 -8.322 2.554 1.00 84.25 307 VAL A N 1
ATOM 2480 C CA . VAL A 1 307 ? -47.066 -8.050 1.134 1.00 84.25 307 VAL A CA 1
ATOM 2481 C C . VAL A 1 307 ? -46.988 -9.338 0.317 1.00 84.25 307 VAL A C 1
ATOM 2483 O O . VAL A 1 307 ? -47.917 -9.615 -0.433 1.00 84.25 307 VAL A O 1
ATOM 2486 N N . TYR A 1 308 ? -45.958 -10.167 0.517 1.00 79.69 308 TYR A N 1
ATOM 2487 C CA . TYR A 1 308 ? -45.877 -11.491 -0.110 1.00 79.69 308 TYR A CA 1
ATOM 2488 C C . TYR A 1 308 ? -47.104 -12.344 0.212 1.00 79.69 308 TYR A C 1
ATOM 2490 O O . TYR A 1 308 ? -47.743 -12.864 -0.696 1.00 79.69 308 TYR A O 1
ATOM 2498 N N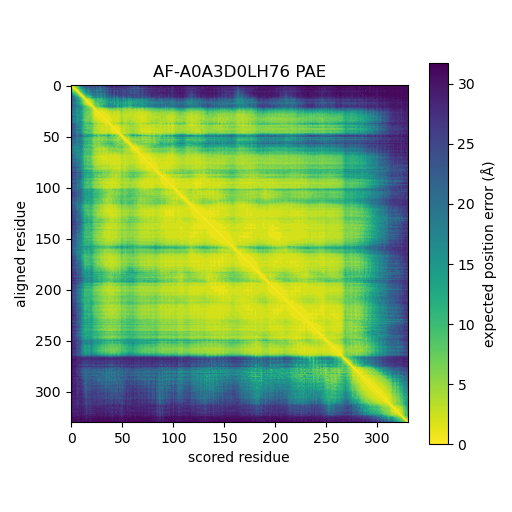 . LEU A 1 309 ? -47.491 -12.416 1.487 1.00 80.88 309 LEU A N 1
ATOM 2499 C CA . LEU A 1 309 ? -48.660 -13.182 1.914 1.00 80.88 309 LEU A CA 1
ATOM 2500 C C . LEU A 1 309 ? -49.965 -12.634 1.318 1.00 80.88 309 LEU A C 1
ATOM 2502 O O . LEU A 1 309 ? -50.880 -13.398 1.024 1.00 80.88 309 LEU A O 1
ATOM 2506 N N . TYR A 1 310 ? -50.075 -11.315 1.153 1.00 80.06 310 TYR A N 1
ATOM 2507 C CA . TYR A 1 310 ? -51.223 -10.679 0.512 1.00 80.06 310 TYR A CA 1
ATOM 2508 C C . TYR A 1 310 ? -51.292 -11.030 -0.978 1.00 80.06 310 TYR A C 1
ATOM 2510 O O . TYR A 1 310 ? -52.358 -11.393 -1.462 1.00 80.06 310 TYR A O 1
ATOM 2518 N N . ILE A 1 311 ? -50.155 -10.990 -1.679 1.00 77.56 311 ILE A N 1
ATOM 2519 C CA . ILE A 1 311 ? -50.046 -11.375 -3.091 1.00 77.56 311 ILE A CA 1
ATOM 2520 C C . ILE A 1 311 ? -50.370 -12.865 -3.276 1.00 77.56 311 ILE A C 1
ATOM 2522 O O . ILE A 1 311 ? -51.151 -13.205 -4.153 1.00 77.56 311 ILE A O 1
ATOM 2526 N N . GLU A 1 312 ? -49.841 -13.761 -2.438 1.00 71.56 312 GLU A N 1
ATOM 2527 C CA . GLU A 1 312 ? -50.140 -15.203 -2.512 1.00 71.56 312 GLU A CA 1
ATOM 2528 C C . GLU A 1 312 ? -51.609 -15.542 -2.221 1.00 71.56 312 GLU A C 1
ATOM 2530 O O . GLU A 1 312 ? -52.136 -16.538 -2.721 1.00 71.56 312 GLU A O 1
ATOM 2535 N N . ASN A 1 313 ? -52.275 -14.739 -1.390 1.00 76.38 313 ASN A N 1
ATOM 2536 C CA . ASN A 1 313 ? -53.681 -14.936 -1.042 1.00 76.38 313 ASN A CA 1
ATOM 2537 C C . ASN A 1 313 ? -54.653 -14.189 -1.965 1.00 76.38 313 ASN A C 1
ATOM 2539 O O . ASN A 1 313 ? -55.863 -14.381 -1.833 1.00 76.38 313 ASN A O 1
ATOM 2543 N N . GLU A 1 314 ? -54.145 -13.383 -2.899 1.00 80.25 314 GLU A N 1
ATOM 2544 C CA . GLU A 1 314 ? -54.938 -12.728 -3.934 1.00 80.25 314 GLU A CA 1
ATOM 2545 C C . GLU A 1 314 ? -55.513 -13.812 -4.875 1.00 80.25 314 GLU A C 1
ATOM 2547 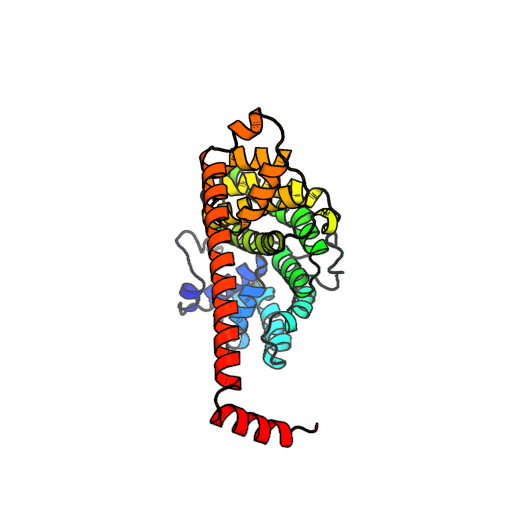O O . GLU A 1 314 ? -54.747 -14.636 -5.383 1.00 80.25 314 GLU A O 1
ATOM 2552 N N . PRO A 1 315 ? -56.843 -13.903 -5.070 1.00 77.12 315 PRO A N 1
ATOM 2553 C CA . PRO A 1 315 ? -57.472 -15.030 -5.761 1.00 77.12 315 PRO A CA 1
ATOM 2554 C C . PRO A 1 315 ? -56.949 -15.278 -7.179 1.00 77.12 315 PRO A C 1
ATOM 2556 O O . PRO A 1 315 ? -56.775 -16.438 -7.567 1.00 77.12 315 PRO A O 1
ATOM 2559 N N . ASP A 1 316 ? -56.673 -14.215 -7.939 1.00 75.44 316 ASP A N 1
ATOM 2560 C CA . ASP A 1 316 ? -56.185 -14.326 -9.313 1.00 75.44 316 ASP A CA 1
ATOM 2561 C C . ASP A 1 316 ? -54.708 -14.727 -9.329 1.00 75.44 316 ASP A C 1
ATOM 2563 O O . ASP A 1 316 ? -54.292 -15.573 -10.126 1.00 75.44 316 ASP A O 1
ATOM 2567 N N . MET A 1 317 ? -53.917 -14.205 -8.391 1.00 67.62 317 MET A N 1
ATOM 2568 C CA . MET A 1 317 ? -52.506 -14.565 -8.271 1.00 67.62 317 MET A CA 1
ATOM 2569 C C . MET A 1 317 ? -52.308 -15.985 -7.730 1.00 67.62 317 MET A C 1
ATOM 2571 O O . MET A 1 317 ? -51.451 -16.714 -8.221 1.00 67.62 317 MET A O 1
ATOM 2575 N N . LYS A 1 318 ? -53.147 -16.435 -6.796 1.00 67.19 318 LYS A N 1
ATOM 2576 C CA . LYS A 1 318 ? -53.174 -17.813 -6.285 1.00 67.19 318 LYS A CA 1
ATOM 2577 C C . LYS A 1 318 ? -53.521 -18.813 -7.384 1.00 67.19 318 LYS A C 1
ATOM 2579 O O . LYS A 1 318 ? -52.917 -19.881 -7.465 1.00 67.19 318 LYS A O 1
ATOM 2584 N N . LYS A 1 319 ? -54.454 -18.444 -8.267 1.00 69.94 319 LYS A N 1
ATOM 2585 C CA . LYS A 1 319 ? -54.799 -19.214 -9.465 1.00 69.94 319 LYS A CA 1
ATOM 2586 C C . LYS A 1 319 ? -53.631 -19.252 -10.456 1.00 69.94 319 LYS A C 1
ATOM 2588 O O . LYS A 1 319 ? -53.296 -20.327 -10.941 1.00 69.94 319 LYS A O 1
ATOM 2593 N N . ASN A 1 320 ? -52.962 -18.124 -10.698 1.00 68.94 320 ASN A N 1
ATOM 2594 C CA . ASN A 1 320 ? -51.784 -18.054 -11.570 1.00 68.94 320 ASN A CA 1
ATOM 2595 C C . ASN A 1 320 ? -50.583 -18.839 -11.012 1.00 68.94 320 ASN A C 1
ATOM 2597 O O . ASN A 1 320 ? -49.939 -19.569 -11.759 1.00 68.94 320 ASN A O 1
ATOM 2601 N N . LEU A 1 321 ? -50.319 -18.766 -9.705 1.00 65.69 321 LEU A N 1
ATOM 2602 C CA . LEU A 1 321 ? -49.279 -19.540 -9.016 1.00 65.69 321 LEU A CA 1
ATOM 2603 C C . LEU A 1 321 ? -49.584 -21.043 -9.012 1.00 65.69 321 LEU A C 1
ATOM 2605 O O . LEU A 1 321 ? -48.671 -21.841 -9.186 1.00 65.69 321 LEU A O 1
ATOM 2609 N N . GLN A 1 322 ? -50.850 -21.452 -8.877 1.00 65.94 322 GLN A N 1
ATOM 2610 C CA . GLN A 1 322 ? -51.247 -22.858 -9.038 1.00 65.94 322 GLN A CA 1
ATOM 2611 C C . GLN A 1 322 ? -51.078 -23.352 -10.479 1.00 65.94 322 GLN A C 1
ATOM 2613 O O . GLN A 1 322 ? -50.660 -24.488 -10.676 1.00 65.94 322 GLN A O 1
ATOM 2618 N N . ILE A 1 323 ? -51.358 -22.514 -11.484 1.00 63.59 323 ILE A N 1
ATOM 2619 C CA . ILE A 1 323 ? -51.135 -22.844 -12.902 1.00 63.59 323 ILE A CA 1
ATOM 2620 C C . ILE A 1 323 ? -49.632 -22.962 -13.204 1.00 63.59 323 ILE A C 1
ATOM 2622 O O . ILE A 1 323 ? -49.219 -23.900 -13.882 1.00 63.59 323 ILE A O 1
ATOM 2626 N N . LEU A 1 324 ? -48.809 -22.056 -12.665 1.00 62.34 324 LEU A N 1
ATOM 2627 C CA . LEU A 1 324 ? -47.349 -22.078 -12.812 1.00 62.34 324 LEU A CA 1
ATOM 2628 C C . LEU A 1 324 ? -46.703 -23.241 -12.034 1.00 62.34 324 LEU A C 1
ATOM 2630 O O . LEU A 1 324 ? -45.812 -23.905 -12.555 1.00 62.34 324 LEU A O 1
ATOM 2634 N N . GLY A 1 325 ? -47.184 -23.544 -10.824 1.00 56.84 325 GLY A N 1
ATOM 2635 C CA . GLY A 1 325 ? -46.715 -24.660 -9.995 1.00 56.84 325 GLY A CA 1
ATOM 2636 C C . GLY A 1 325 ? -47.166 -26.038 -10.491 1.00 56.84 325 GLY A C 1
ATOM 2637 O O . GLY A 1 325 ? -46.437 -27.011 -10.330 1.00 56.84 325 GLY A O 1
ATOM 2638 N N . ALA A 1 326 ? -48.315 -26.138 -11.166 1.00 50.91 326 ALA A N 1
ATOM 2639 C CA . ALA A 1 326 ? -48.750 -27.370 -11.831 1.00 50.91 326 ALA A CA 1
ATOM 2640 C C . ALA A 1 326 ? -47.939 -27.694 -13.104 1.00 50.91 326 ALA A C 1
ATOM 2642 O O . ALA A 1 326 ? -48.022 -28.813 -13.605 1.00 50.91 326 ALA A O 1
ATOM 2643 N N . GLY A 1 327 ? -47.154 -26.736 -13.616 1.00 48.31 327 GLY A N 1
ATOM 2644 C CA . GLY A 1 327 ? -46.202 -26.926 -14.716 1.00 48.31 327 GLY A CA 1
ATOM 2645 C C . GLY A 1 327 ? -44.750 -27.144 -14.275 1.00 48.31 327 GLY A C 1
ATOM 2646 O O . GLY A 1 327 ? -43.915 -27.475 -15.111 1.00 48.31 327 GLY A O 1
ATOM 2647 N N . ALA A 1 328 ? -44.439 -26.989 -12.985 1.00 45.41 328 ALA A N 1
ATOM 2648 C CA . ALA A 1 328 ? -43.104 -27.182 -12.426 1.00 45.41 328 ALA A CA 1
ATOM 2649 C C . ALA A 1 328 ? -43.018 -28.522 -11.676 1.00 45.41 328 ALA A C 1
ATOM 2651 O O . ALA A 1 328 ? -42.837 -28.572 -10.462 1.00 45.41 328 ALA A O 1
ATOM 2652 N N . GLN A 1 329 ? -43.158 -29.624 -12.413 1.00 43.38 329 GLN A N 1
ATOM 2653 C CA . GLN A 1 329 ? -42.409 -30.833 -12.075 1.00 43.38 329 GLN A CA 1
ATOM 2654 C C . GLN A 1 329 ? -41.108 -30.792 -12.879 1.00 43.38 329 GLN A C 1
ATOM 2656 O O . GLN A 1 329 ? -41.082 -31.178 -14.047 1.00 43.38 329 GLN A O 1
ATOM 2661 N N . LEU A 1 330 ? -40.059 -30.277 -12.239 1.00 36.94 330 LEU A N 1
ATOM 2662 C CA . LEU A 1 330 ? -38.666 -30.607 -12.527 1.00 36.94 330 LEU A CA 1
ATOM 2663 C C . LEU A 1 330 ? -38.081 -31.227 -11.263 1.00 36.94 330 LEU A C 1
ATOM 2665 O O . LEU A 1 330 ? -38.198 -30.571 -10.202 1.00 36.94 330 LEU A O 1
#

Foldseek 3Di:
DDDDPDDDPDDDPDLVNVVVDPCLLVNLVVLLVCVLQPVLVVLLVVLLPPVDQPVPDDDDVVSCVVRVSSVVSSVLSVPQPVVVVNDDCLSCLVVVCCVQANPDDLLPLVDDGPRDHLCSCVSSLVSCVSVVVLLSSLLNCQVPNLVSLLVLLVCCVVVVDHDPCNLVSLVSVLVSVLVSLLVLDQNVSVVDPRRLVSLVSSLVSQVPDPSRDLVSNLSSLLSNLSNCLSNVVLVVSLVSCLVRVVSDDLLDPSCLVVLVSSVVPPPDPVSVVSCDPVSVVSSVVVVVVVVVVVVVVVVVVVVVVVVVVVQCPPVVSVVVVVVVVVVPPD